Protein AF-A0A1F9PF19-F1 (afdb_monomer)

Foldseek 3Di:
DDDDDDDDDPPPPPDVPVVVVVPDPDDPPDDPDDPPVPDDDDDPPPPDDPDDDPDPPPPDDDDDPQDWDWDQDPNRIDTDHGHDPQWDKDWDWDKAADVVADPVHRMDTDTWIWTWHDDPFKIWTWIDDPAWIWIWIWGHPDQKIKIKIKTWHFDPFWDWDQDPNDTPLQRTKGKIKIKIKIWMKGKDQDPVSDPQAIWMKIKIKMKMKIPMDDDPSHHPPDDDDHIDIDTDMDIDTDGRPPPPPDPDDDDDDDDPPPPPPPPPPPVPPDDDDDPPPDPDD

Solvent-accessible surface area (backbone atoms only — not comparable to full-atom values): 17742 Å² total; per-residue (Å²): 143,83,84,83,79,83,80,80,82,80,78,74,79,74,72,79,68,66,69,70,60,79,79,53,98,75,79,74,96,67,75,90,70,73,86,71,82,75,87,79,78,86,70,83,81,76,87,69,76,97,72,83,78,84,82,69,77,73,76,89,67,83,75,57,95,44,53,58,44,79,47,71,58,94,90,38,80,44,78,42,74,58,48,72,82,47,59,42,78,48,79,47,76,54,65,49,75,43,84,74,55,58,70,96,42,52,56,47,80,41,56,38,38,38,43,34,42,56,56,98,49,38,38,37,45,34,38,48,29,95,44,44,32,42,39,35,46,36,39,47,67,80,47,40,28,44,39,36,37,39,41,34,45,42,50,96,55,67,45,62,48,69,58,95,93,39,68,42,62,42,51,26,33,31,51,34,40,42,35,44,31,46,33,44,27,43,48,44,77,35,84,90,61,45,97,76,22,36,41,36,42,34,45,29,43,36,42,30,41,39,44,52,45,78,47,95,56,32,35,92,85,59,84,72,69,74,61,40,80,43,76,51,74,47,78,45,80,45,77,38,80,71,79,88,72,79,91,69,86,79,90,78,84,89,78,82,78,74,81,68,66,80,77,75,61,54,82,80,60,76,84,81,88,78,82,80,83,78,82,85,129

pLDDT: mean 70.82, std 24.84, range [26.44, 97.75]

Radius of gyration: 26.47 Å; Cα contacts (8 Å, |Δi|>4): 415; chains: 1; bounding box: 70×54×95 Å

Sequence (281 aa):
MGGWTAGTGGTLILSLILAGTLLYPGWPKQGIALAEQKAEMSVPVDKTGVAAASGQAAEYHTPLAGESFHTVFMGKTVDIPARNRGHVNALLLGGVFYTPKQGETSGSPLGAIYLKRMWEKSRTRNVICFFVNDLEYDRSFGNLELVTRFENNTLPVGQKEVVNNQEIKSSDAVWGTVLGSLGTGLRYKVAPFQVDNDLRLQLLGKVGYFYAKRTNDTGPNLVLPPSTMLYGTRIFLLNALAIAKDFLPKERHFATHFIFSSSFLPVFLHPFSWASSSSFS

Nearest PDB structures (foldseek):
  2rck-assembly2_B  TM=1.799E-01  e=3.377E+00  Galleria mellonella

Secondary structure (DSSP, 8-state):
----------------GGGTTTT-S-----------------------------------PPPPTTS-EEEEETTEEEEE----TTEEEEEEEEEEEEEEEETTEEEEEEEEEEEEEE-SSEEEEEEEESSEEEEEEEEEETTEEEEEEEEEEE--SPEEEEETTEEEEEEEEEEEEEEEEEEEEEEEE-TT--TT-EEEEEEEEEEEEEEEEE-TT--TT--PPPPEEEEEEEEEEEE-----S---SS-----------TTSSTTTS------------

Structure (mmCIF, N/CA/C/O backbone):
data_AF-A0A1F9PF19-F1
#
_entry.id   AF-A0A1F9PF19-F1
#
loop_
_atom_site.group_PDB
_atom_site.id
_atom_site.type_symbol
_atom_site.label_atom_id
_atom_site.label_alt_id
_atom_site.label_comp_id
_atom_site.label_asym_id
_atom_site.label_entity_id
_atom_site.label_seq_id
_atom_site.pdbx_PDB_ins_code
_atom_site.Cartn_x
_atom_site.Cartn_y
_atom_site.Cartn_z
_atom_site.occupancy
_atom_site.B_iso_or_equiv
_atom_site.auth_seq_id
_atom_site.auth_comp_id
_atom_site.auth_asym_id
_atom_site.auth_atom_id
_atom_site.pdbx_PDB_model_num
ATOM 1 N N . MET A 1 1 ? 47.704 22.018 -20.850 1.00 36.94 1 MET A N 1
ATOM 2 C CA . MET A 1 1 ? 46.342 21.990 -21.425 1.00 36.94 1 MET A CA 1
ATOM 3 C C . MET A 1 1 ? 45.684 20.683 -21.009 1.00 36.94 1 MET A C 1
ATOM 5 O O . MET A 1 1 ? 45.875 19.676 -21.670 1.00 36.94 1 MET A O 1
ATOM 9 N N . GLY A 1 2 ? 45.019 20.672 -19.853 1.00 31.62 2 GLY A N 1
ATOM 10 C CA . GLY A 1 2 ? 44.281 19.515 -19.342 1.00 31.62 2 GLY A CA 1
ATOM 11 C C . GLY A 1 2 ? 42.825 19.921 -19.168 1.00 31.62 2 GLY A C 1
ATOM 12 O O . GLY A 1 2 ? 42.532 20.766 -18.327 1.00 31.62 2 GLY A O 1
ATOM 13 N N . GLY A 1 3 ? 41.947 19.393 -20.018 1.00 32.19 3 GLY A N 1
ATOM 14 C CA . GLY A 1 3 ? 40.512 19.648 -19.963 1.00 32.19 3 GLY A CA 1
ATOM 15 C C . GLY A 1 3 ? 39.839 18.677 -19.002 1.00 32.19 3 GLY A C 1
ATOM 16 O O . GLY A 1 3 ? 39.861 17.471 -19.226 1.00 32.19 3 GLY A O 1
ATOM 17 N N . TRP A 1 4 ? 39.248 19.208 -17.935 1.00 29.14 4 TRP A N 1
ATOM 18 C CA . TRP A 1 4 ? 38.275 18.497 -17.112 1.00 29.14 4 TRP A CA 1
ATOM 19 C C . TRP A 1 4 ? 36.944 18.429 -17.864 1.00 29.14 4 TRP A C 1
ATOM 21 O O . TRP A 1 4 ? 36.350 19.462 -18.168 1.00 29.14 4 TRP A O 1
ATOM 31 N N . THR A 1 5 ? 36.458 17.224 -18.153 1.00 38.91 5 THR A N 1
ATOM 32 C CA . THR A 1 5 ? 35.079 17.000 -18.593 1.00 38.91 5 THR A CA 1
ATOM 33 C C . THR A 1 5 ? 34.195 16.806 -17.363 1.00 38.91 5 THR A C 1
ATOM 35 O O . THR A 1 5 ? 34.371 15.876 -16.577 1.00 38.91 5 THR A O 1
ATOM 38 N N . ALA A 1 6 ? 33.254 17.730 -17.166 1.00 37.06 6 ALA A N 1
ATOM 39 C CA . ALA A 1 6 ? 32.261 17.662 -16.105 1.00 37.06 6 ALA A CA 1
ATOM 40 C C . ALA A 1 6 ? 31.305 16.483 -16.360 1.00 37.06 6 ALA A C 1
ATOM 42 O O . ALA A 1 6 ? 30.539 16.484 -17.324 1.00 37.06 6 ALA A O 1
ATOM 43 N N . GLY A 1 7 ? 31.376 15.473 -15.491 1.00 34.22 7 GLY A N 1
ATOM 44 C CA . GLY A 1 7 ? 30.471 14.329 -15.474 1.00 34.22 7 GLY A CA 1
ATOM 45 C C . GLY A 1 7 ? 29.037 14.754 -15.163 1.00 34.22 7 GLY A C 1
ATOM 46 O O . GLY A 1 7 ? 28.761 15.460 -14.195 1.00 34.22 7 GLY A O 1
ATOM 47 N N . THR A 1 8 ? 28.131 14.322 -16.029 1.00 40.59 8 THR A N 1
ATOM 48 C CA . THR A 1 8 ? 26.707 14.633 -16.052 1.00 40.59 8 THR A CA 1
ATOM 49 C C . THR A 1 8 ? 25.980 14.074 -14.823 1.00 40.59 8 THR A C 1
ATOM 51 O O . THR A 1 8 ? 26.004 12.876 -14.561 1.00 40.59 8 THR A O 1
ATOM 54 N N . GLY A 1 9 ? 25.324 14.985 -14.098 1.00 34.50 9 GLY A N 1
ATOM 55 C CA . GLY A 1 9 ? 24.315 14.812 -13.047 1.00 34.50 9 GLY A CA 1
ATOM 56 C C . GLY A 1 9 ? 23.804 13.401 -12.752 1.00 34.50 9 GLY A C 1
ATOM 57 O O . GLY A 1 9 ? 22.798 12.963 -13.307 1.00 34.50 9 GLY A O 1
ATOM 58 N N . GLY A 1 10 ? 24.412 12.754 -11.759 1.00 34.66 10 GLY A N 1
ATOM 59 C CA . GLY A 1 10 ? 23.754 11.716 -10.977 1.00 34.66 10 GLY A CA 1
ATOM 60 C C . GLY A 1 10 ? 22.732 12.364 -10.048 1.00 34.66 10 GLY A C 1
ATOM 61 O O . GLY A 1 10 ? 23.067 12.767 -8.937 1.00 34.66 10 GLY A O 1
ATOM 62 N N . THR A 1 11 ? 21.484 12.498 -10.496 1.00 39.28 11 THR A N 1
ATOM 63 C CA . THR A 1 11 ? 20.368 12.847 -9.612 1.00 39.28 11 THR A CA 1
ATOM 64 C C . THR A 1 11 ? 20.092 11.641 -8.717 1.00 39.28 11 THR A C 1
ATOM 66 O O . THR A 1 11 ? 19.283 10.773 -9.037 1.00 39.28 11 THR A O 1
ATOM 69 N N . LEU A 1 12 ? 20.823 11.550 -7.605 1.00 38.62 12 LEU A N 1
ATOM 70 C CA . LEU A 1 12 ? 20.449 10.721 -6.467 1.00 38.62 12 LEU A CA 1
ATOM 71 C C . LEU A 1 12 ? 19.038 11.151 -6.060 1.00 38.62 12 LEU A C 1
ATOM 73 O O . LEU A 1 12 ? 18.848 12.233 -5.505 1.00 38.62 12 LEU A O 1
ATOM 77 N N . ILE A 1 13 ? 18.046 10.315 -6.374 1.00 42.22 13 ILE A N 1
ATOM 78 C CA . ILE A 1 13 ? 16.719 10.385 -5.768 1.00 42.22 13 ILE A CA 1
ATOM 79 C C . ILE A 1 13 ? 16.949 10.059 -4.295 1.00 42.22 13 ILE A C 1
ATOM 81 O O . ILE A 1 13 ? 16.929 8.901 -3.881 1.00 42.22 13 ILE A O 1
ATOM 85 N N . LEU A 1 14 ? 17.276 11.094 -3.519 1.00 37.72 14 LEU A N 1
ATOM 86 C CA . LEU A 1 14 ? 17.315 11.032 -2.073 1.00 37.72 14 LEU A CA 1
ATOM 87 C C . LEU A 1 14 ? 15.896 10.655 -1.654 1.00 37.72 14 LEU A C 1
ATOM 89 O O . LEU A 1 14 ? 14.949 11.428 -1.802 1.00 37.72 14 LEU A O 1
ATOM 93 N N . SER A 1 15 ? 15.763 9.401 -1.240 1.00 39.78 15 SER A N 1
ATOM 94 C CA . SER A 1 15 ? 14.524 8.767 -0.830 1.00 39.78 15 SER A CA 1
ATOM 95 C C . SER A 1 15 ? 13.738 9.682 0.100 1.00 39.78 15 SER A C 1
ATOM 97 O O . SER A 1 15 ? 14.258 10.150 1.116 1.00 39.78 15 SER A O 1
ATOM 99 N N . LEU A 1 16 ? 12.473 9.889 -0.245 1.00 42.84 16 LEU A N 1
ATOM 100 C CA . LEU A 1 16 ? 11.478 10.696 0.448 1.00 42.84 16 LEU A CA 1
ATOM 101 C C . LEU A 1 16 ? 11.054 10.072 1.799 1.00 42.84 16 LEU A C 1
ATOM 103 O O . LEU A 1 16 ? 9.873 9.915 2.081 1.00 42.84 16 LEU A O 1
ATOM 107 N N . ILE A 1 17 ? 12.011 9.701 2.653 1.00 44.34 17 ILE A N 1
ATOM 108 C CA . ILE A 1 17 ? 11.771 9.223 4.026 1.00 44.34 17 ILE A CA 1
ATOM 109 C C . ILE A 1 17 ? 11.359 10.400 4.941 1.00 44.34 17 ILE A C 1
ATOM 111 O O . ILE A 1 17 ? 10.717 10.209 5.970 1.00 44.34 17 ILE A O 1
ATOM 115 N N . LEU A 1 18 ? 11.622 11.644 4.521 1.00 40.12 18 LEU A N 1
ATOM 116 C CA . LEU A 1 18 ? 11.307 12.870 5.268 1.00 40.12 18 LEU A CA 1
ATOM 117 C C . LEU A 1 18 ? 9.818 13.267 5.291 1.00 40.12 18 LEU A C 1
ATOM 119 O O . LEU A 1 18 ? 9.420 14.067 6.138 1.00 40.12 18 LEU A O 1
ATOM 123 N N . ALA A 1 19 ? 8.967 12.711 4.422 1.00 41.62 19 ALA A N 1
ATOM 124 C CA . ALA A 1 19 ? 7.543 13.072 4.414 1.00 41.62 19 ALA A CA 1
ATOM 125 C C . ALA A 1 19 ? 6.755 12.455 5.589 1.00 41.62 19 ALA A C 1
ATOM 127 O O . ALA A 1 19 ? 5.738 13.006 6.004 1.00 41.62 19 ALA A O 1
ATOM 128 N N . GLY A 1 20 ? 7.240 11.355 6.180 1.00 37.84 20 GLY A N 1
ATOM 129 C CA . GLY A 1 20 ? 6.609 10.734 7.351 1.00 37.84 20 GLY A CA 1
ATOM 130 C C . GLY A 1 20 ? 6.887 11.463 8.672 1.00 37.84 20 GLY A C 1
ATOM 131 O O . GLY A 1 20 ? 6.087 11.378 9.602 1.00 37.84 20 GLY A O 1
ATOM 132 N N . THR A 1 21 ? 7.992 12.209 8.766 1.00 44.22 21 THR A N 1
ATOM 133 C CA . THR A 1 21 ? 8.419 12.868 10.013 1.00 44.22 21 THR A CA 1
ATOM 134 C C . THR A 1 21 ? 7.779 14.237 10.239 1.00 44.22 21 THR A C 1
ATOM 136 O O . THR A 1 21 ? 7.679 14.671 11.381 1.00 44.22 21 THR A O 1
ATOM 139 N N . LEU A 1 22 ? 7.295 14.912 9.190 1.00 43.44 22 LEU A N 1
ATOM 140 C CA . LEU A 1 22 ? 6.704 16.256 9.309 1.00 43.44 22 LEU A CA 1
ATOM 141 C C . LEU A 1 22 ? 5.235 16.269 9.773 1.00 43.44 22 LEU A C 1
ATOM 143 O O . LEU A 1 22 ? 4.711 17.335 10.081 1.00 43.44 22 LEU A O 1
ATOM 147 N N . LEU A 1 23 ? 4.577 15.108 9.878 1.00 45.03 23 LEU A N 1
ATOM 148 C CA . LEU A 1 23 ? 3.179 15.003 10.329 1.00 45.03 23 LEU A CA 1
ATOM 149 C C . LEU A 1 23 ? 3.014 14.455 11.762 1.00 45.03 23 LEU A C 1
ATOM 151 O O . LEU A 1 23 ? 1.885 14.250 12.204 1.00 45.03 23 LEU A O 1
ATOM 155 N N . TYR A 1 24 ? 4.108 14.265 12.512 1.00 42.31 24 TYR A N 1
ATOM 156 C CA . TYR A 1 24 ? 4.076 13.830 13.917 1.00 42.31 24 TYR A CA 1
ATOM 157 C C . TYR A 1 24 ? 4.725 14.864 14.856 1.00 42.31 24 TYR A C 1
ATOM 159 O O . TYR A 1 24 ? 5.941 14.831 15.058 1.00 42.31 24 TYR A O 1
ATOM 167 N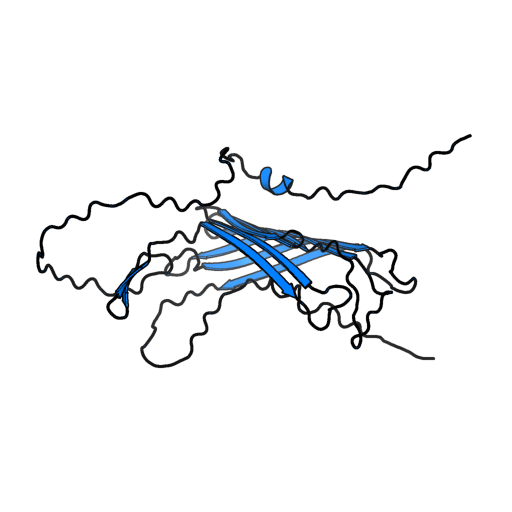 N . PRO A 1 25 ? 3.950 15.748 15.513 1.00 41.28 25 PRO A N 1
ATOM 168 C CA . PRO A 1 25 ? 4.437 16.487 16.668 1.00 41.28 25 PRO A CA 1
ATOM 169 C C . PRO A 1 25 ? 4.404 15.548 17.884 1.00 41.28 25 PRO A C 1
ATOM 171 O O . PRO A 1 25 ? 3.407 15.480 18.596 1.00 41.28 25 PRO A O 1
ATOM 174 N N . GLY A 1 26 ? 5.466 14.765 18.094 1.00 44.62 26 GLY A N 1
ATOM 175 C CA . GLY A 1 26 ? 5.606 13.963 19.319 1.00 44.62 26 GLY A CA 1
ATOM 176 C C . GLY A 1 26 ? 6.243 12.590 19.148 1.00 44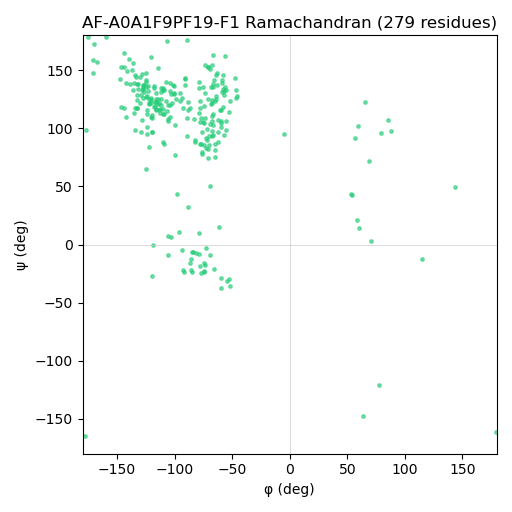.62 26 GLY A C 1
ATOM 177 O O . GLY A 1 26 ? 5.693 11.608 19.632 1.00 44.62 26 GLY A O 1
ATOM 178 N N . TRP A 1 27 ? 7.392 12.499 18.479 1.00 43.84 27 TRP A N 1
ATOM 179 C CA . TRP A 1 27 ? 8.203 11.279 18.478 1.00 43.84 27 TRP A CA 1
ATOM 180 C C . TRP A 1 27 ? 8.967 11.175 19.816 1.00 43.84 27 TRP A C 1
ATOM 182 O O . TRP A 1 27 ? 9.890 11.965 20.034 1.00 43.84 27 TRP A O 1
ATOM 192 N N . PRO A 1 28 ? 8.634 10.259 20.750 1.00 45.19 28 PRO A N 1
ATOM 193 C CA . PRO A 1 28 ? 9.493 10.017 21.901 1.00 45.19 28 PRO A CA 1
ATOM 194 C C . PRO A 1 28 ? 10.792 9.352 21.432 1.00 45.19 28 PRO A C 1
ATOM 196 O O . PRO A 1 28 ? 10.775 8.424 20.624 1.00 45.19 28 PRO A O 1
ATOM 199 N N . LYS A 1 29 ? 11.931 9.829 21.946 1.00 42.59 29 LYS A N 1
ATOM 200 C CA . LYS A 1 29 ? 13.264 9.238 21.755 1.00 42.59 29 LYS A CA 1
ATOM 201 C C . LYS A 1 29 ? 13.336 7.849 22.405 1.00 42.59 29 LYS A C 1
ATOM 203 O O . LYS A 1 29 ? 13.917 7.694 23.473 1.00 42.59 29 LYS A O 1
ATOM 208 N N . GLN A 1 30 ? 12.734 6.841 21.791 1.00 42.28 30 GLN A N 1
ATOM 209 C CA . GLN A 1 30 ? 12.905 5.447 22.183 1.00 42.28 30 GLN A CA 1
ATOM 210 C C . GLN A 1 30 ? 13.573 4.720 21.023 1.00 42.28 30 GLN A C 1
ATOM 212 O O . GLN A 1 30 ? 13.062 4.696 19.904 1.00 42.28 30 GLN A O 1
ATOM 217 N N . GLY A 1 31 ? 14.784 4.232 21.298 1.00 34.75 31 GLY A N 1
ATOM 218 C CA . GLY A 1 31 ? 15.594 3.471 20.361 1.00 34.75 31 GLY A CA 1
ATOM 219 C C . GLY A 1 31 ? 14.853 2.246 19.836 1.00 34.75 31 GLY A C 1
ATOM 220 O O . GLY A 1 31 ? 13.855 1.803 20.403 1.00 34.75 31 GLY A O 1
ATOM 221 N N . ILE A 1 32 ? 15.363 1.711 18.730 1.00 34.94 32 ILE A N 1
ATOM 222 C CA . ILE A 1 32 ? 14.927 0.444 18.146 1.00 34.94 32 ILE A CA 1
ATOM 223 C C . ILE A 1 32 ? 15.211 -0.654 19.178 1.00 34.94 32 ILE A C 1
ATOM 225 O O . ILE A 1 32 ? 16.291 -1.235 19.211 1.00 34.94 32 ILE A O 1
ATOM 229 N N . ALA A 1 33 ? 14.250 -0.901 20.063 1.00 34.34 33 ALA A N 1
ATOM 230 C CA . ALA A 1 33 ? 14.202 -2.111 20.851 1.00 34.34 33 ALA A CA 1
ATOM 231 C C . ALA A 1 33 ? 13.764 -3.221 19.892 1.00 34.34 33 ALA A C 1
ATOM 233 O O . ALA A 1 33 ? 12.613 -3.255 19.445 1.00 34.34 33 ALA A O 1
ATOM 234 N N . LEU A 1 34 ? 14.698 -4.114 19.550 1.00 36.12 34 LEU A N 1
ATOM 235 C CA . LEU A 1 34 ? 14.327 -5.477 19.189 1.00 36.12 34 LEU A CA 1
ATOM 236 C C . LEU A 1 34 ? 13.340 -5.954 20.259 1.00 36.12 34 LEU A C 1
ATOM 238 O O . LEU A 1 34 ? 13.579 -5.735 21.446 1.00 36.12 34 LEU A O 1
ATOM 242 N N . ALA A 1 35 ? 12.231 -6.557 19.839 1.00 37.16 35 ALA A N 1
ATOM 243 C CA . ALA A 1 35 ? 11.276 -7.167 20.748 1.00 37.16 35 ALA A CA 1
ATOM 244 C C . ALA A 1 35 ? 11.945 -8.353 21.461 1.00 37.16 35 ALA A C 1
ATOM 246 O O . ALA A 1 35 ? 11.796 -9.505 21.068 1.00 37.16 35 ALA A O 1
ATOM 247 N N . GLU A 1 36 ? 12.709 -8.056 22.506 1.00 33.44 36 GLU A N 1
ATOM 248 C CA . GLU A 1 36 ? 12.988 -8.983 23.580 1.00 33.44 36 GLU A CA 1
ATOM 249 C C . GLU A 1 36 ? 11.649 -9.176 24.287 1.00 33.44 36 GLU A C 1
ATOM 251 O O . GLU A 1 36 ? 11.101 -8.269 24.919 1.00 33.44 36 GLU A O 1
ATOM 256 N N . GLN A 1 37 ? 11.050 -10.342 24.075 1.00 44.28 37 GLN A N 1
ATOM 257 C CA . GLN A 1 37 ? 9.842 -10.756 24.762 1.00 44.28 37 GLN A CA 1
ATOM 258 C C . GLN A 1 37 ? 10.236 -11.057 26.216 1.00 44.28 37 GLN A C 1
ATOM 260 O O . GLN A 1 37 ? 10.387 -12.209 26.612 1.00 44.28 37 GLN A O 1
ATOM 265 N N . LYS A 1 38 ? 10.482 -10.000 27.000 1.00 33.44 38 LYS A N 1
ATOM 266 C CA . LYS A 1 38 ? 10.747 -10.090 28.432 1.00 33.44 38 LYS A CA 1
ATOM 267 C C . LYS A 1 38 ? 9.458 -10.550 29.103 1.00 33.44 38 LYS A C 1
ATOM 269 O O . LYS A 1 38 ? 8.530 -9.775 29.323 1.00 33.44 38 LYS A O 1
ATOM 274 N N . ALA A 1 39 ? 9.390 -11.850 29.352 1.00 51.50 39 ALA A N 1
ATOM 275 C CA . ALA A 1 39 ? 8.387 -12.464 30.194 1.00 51.50 39 ALA A CA 1
ATOM 276 C C . ALA A 1 39 ? 8.611 -11.995 31.638 1.00 51.50 39 ALA A C 1
ATOM 278 O O . ALA A 1 39 ? 9.413 -12.568 32.364 1.00 51.50 39 ALA A O 1
ATOM 279 N N . GLU A 1 40 ? 7.911 -10.947 32.057 1.00 42.72 40 GLU A N 1
ATOM 280 C CA . GLU A 1 40 ? 7.786 -10.576 33.465 1.00 42.72 40 GLU A CA 1
ATOM 281 C C . GLU A 1 40 ? 6.321 -10.268 33.767 1.00 42.72 40 GLU A C 1
ATOM 283 O O . GLU A 1 40 ? 5.811 -9.197 33.460 1.00 42.72 40 GLU A O 1
ATOM 288 N N . MET A 1 41 ? 5.632 -11.252 34.337 1.00 35.28 41 MET A N 1
ATOM 289 C CA . MET A 1 41 ? 5.125 -11.181 35.710 1.00 35.28 41 MET A CA 1
ATOM 290 C C . MET A 1 41 ? 4.454 -12.518 36.018 1.00 35.28 41 MET A C 1
ATOM 292 O O . MET A 1 41 ? 3.317 -12.785 35.636 1.00 35.28 41 MET A O 1
ATOM 296 N N . SER A 1 42 ? 5.200 -13.382 36.704 1.00 40.56 42 SER A N 1
ATOM 297 C CA . SER A 1 42 ? 4.641 -14.507 37.438 1.00 40.56 42 SER A CA 1
ATOM 298 C C . SER A 1 42 ? 3.679 -13.957 38.488 1.00 40.56 42 SER A C 1
ATOM 300 O O . SER A 1 42 ? 4.104 -13.463 39.534 1.00 40.56 42 SER A O 1
ATOM 302 N N . VAL A 1 43 ? 2.384 -14.021 38.192 1.00 48.72 43 VAL A N 1
ATOM 303 C CA . VAL A 1 43 ? 1.337 -13.943 39.210 1.00 48.72 43 VAL A CA 1
ATOM 304 C C . VAL A 1 43 ? 1.617 -15.071 40.212 1.00 48.72 43 VAL A C 1
ATOM 306 O O . VAL A 1 43 ? 1.906 -16.192 39.776 1.00 48.72 43 VAL A O 1
ATOM 309 N N . PRO A 1 44 ? 1.597 -14.810 41.531 1.00 39.31 44 PRO A N 1
ATOM 310 C CA . PRO A 1 44 ? 1.754 -15.869 42.513 1.00 39.31 44 PRO A CA 1
ATOM 311 C C . PRO A 1 44 ? 0.642 -16.891 42.283 1.00 39.31 44 PRO A C 1
ATOM 313 O O . PRO A 1 44 ? -0.544 -16.575 42.342 1.00 39.31 44 PRO A O 1
ATOM 316 N N . VAL A 1 45 ? 1.042 -18.120 41.960 1.00 45.53 45 VAL A N 1
ATOM 317 C CA . VAL A 1 45 ? 0.133 -19.262 41.928 1.00 45.53 45 VAL A CA 1
ATOM 318 C C . VAL A 1 45 ? -0.233 -19.545 43.376 1.00 45.53 45 VAL A C 1
ATOM 320 O O . VAL A 1 45 ? 0.493 -20.249 44.082 1.00 45.53 45 VAL A O 1
ATOM 323 N N . ASP A 1 46 ? -1.349 -18.969 43.815 1.00 39.62 46 ASP A N 1
ATOM 324 C CA . ASP A 1 46 ? -2.015 -19.357 45.048 1.00 39.62 46 ASP A CA 1
ATOM 325 C C . ASP A 1 46 ? -2.457 -20.815 44.898 1.00 39.62 46 ASP A C 1
ATOM 327 O O . ASP A 1 46 ? -3.475 -21.157 44.295 1.00 39.62 46 ASP A O 1
ATOM 331 N N . LYS A 1 47 ? -1.629 -21.719 45.423 1.00 49.41 47 LYS A N 1
ATOM 332 C CA . LYS A 1 47 ? -2.017 -23.098 45.696 1.00 49.41 47 LYS A CA 1
ATOM 333 C C . LYS A 1 47 ? -2.861 -23.087 46.961 1.00 49.41 47 LYS A C 1
ATOM 335 O O . LYS A 1 47 ? -2.378 -23.427 48.039 1.00 49.41 47 LYS A O 1
ATOM 340 N N . THR A 1 48 ? -4.122 -22.692 46.860 1.00 42.34 48 THR A N 1
ATOM 341 C CA . THR A 1 48 ? -5.069 -22.917 47.952 1.00 42.34 48 THR A CA 1
ATOM 342 C C . THR A 1 48 ? -6.464 -23.171 47.407 1.00 42.34 48 THR A C 1
ATOM 344 O O . THR A 1 48 ? -7.074 -22.311 46.791 1.00 42.34 48 THR A O 1
ATOM 347 N N . GLY A 1 49 ? -6.972 -24.367 47.702 1.00 37.72 49 GLY A N 1
ATOM 348 C CA . GLY A 1 49 ? -8.404 -24.594 47.839 1.00 37.72 49 GLY A CA 1
ATOM 349 C C . GLY A 1 49 ? -9.144 -24.951 46.559 1.00 37.72 49 GLY A C 1
ATOM 350 O O . GLY A 1 49 ? -9.638 -24.095 45.836 1.00 37.72 49 GLY A O 1
ATOM 351 N N . VAL A 1 50 ? -9.355 -26.254 46.379 1.00 48.84 50 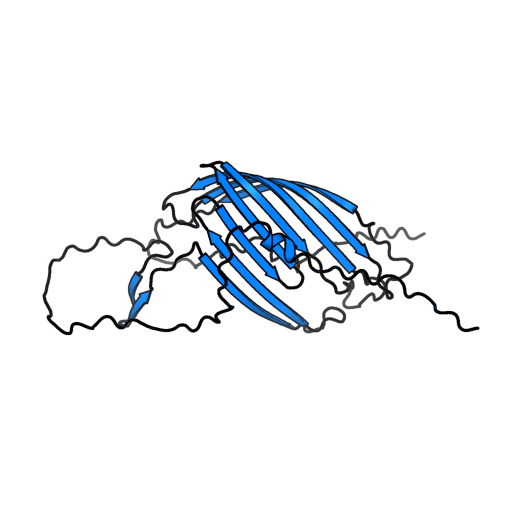VAL A N 1
ATOM 352 C CA . VAL A 1 50 ? -10.567 -26.773 45.741 1.00 48.84 50 VAL A CA 1
ATOM 353 C C . VAL A 1 50 ? -11.761 -26.245 46.546 1.00 48.84 50 VAL A C 1
ATOM 355 O O . VAL A 1 50 ? -12.126 -26.818 47.569 1.00 48.84 50 VAL A O 1
ATOM 358 N N . ALA A 1 51 ? -12.339 -25.125 46.115 1.00 41.00 51 ALA A N 1
ATOM 359 C CA . ALA A 1 51 ? -13.657 -24.679 46.538 1.00 41.00 51 ALA A CA 1
ATOM 360 C C . ALA A 1 51 ? -14.618 -24.918 45.372 1.00 41.00 51 ALA A C 1
ATOM 362 O O . ALA A 1 51 ? -14.576 -24.256 44.336 1.00 41.00 51 ALA A O 1
ATOM 363 N N . ALA A 1 52 ? -15.444 -25.943 45.543 1.00 41.75 52 ALA A N 1
ATOM 364 C CA . ALA A 1 52 ? -16.525 -26.274 44.644 1.00 41.75 52 ALA A CA 1
ATOM 365 C C . ALA A 1 52 ? -17.573 -25.145 44.599 1.00 41.75 52 ALA A C 1
ATOM 367 O O . ALA A 1 52 ? -18.001 -24.641 45.631 1.00 41.75 52 ALA A O 1
ATOM 368 N N . ALA A 1 53 ? -18.015 -24.851 43.375 1.00 44.12 53 ALA A N 1
ATOM 369 C CA . ALA A 1 53 ? -19.341 -24.364 43.001 1.00 44.12 53 ALA A CA 1
ATOM 370 C C . ALA A 1 53 ? -19.853 -23.036 43.604 1.00 44.12 53 ALA A C 1
ATOM 372 O O . ALA A 1 53 ? -20.528 -22.999 44.627 1.00 44.12 53 ALA A O 1
ATOM 373 N N . SER A 1 54 ? -19.774 -21.979 42.790 1.00 37.47 54 SER A N 1
ATOM 374 C CA . SER A 1 54 ? -20.990 -21.232 42.439 1.00 37.47 54 SER A CA 1
ATOM 375 C C . SER A 1 54 ? -21.171 -21.297 40.919 1.00 37.47 54 SER A C 1
ATOM 377 O O . SER A 1 54 ? -20.510 -20.616 40.141 1.00 37.47 54 SER A O 1
ATOM 379 N N . GLY A 1 55 ? -22.006 -22.244 40.490 1.00 43.28 55 GLY A N 1
ATOM 380 C CA . GLY A 1 55 ? -22.334 -22.495 39.093 1.00 43.28 55 GLY A CA 1
ATOM 381 C C . GLY A 1 55 ? -23.298 -21.453 38.542 1.00 43.28 55 GLY A C 1
ATOM 382 O O . GLY A 1 55 ? -24.481 -21.731 38.382 1.00 43.28 55 GLY A O 1
ATOM 383 N N . GLN A 1 56 ? -22.788 -20.279 38.187 1.00 42.34 56 GLN A N 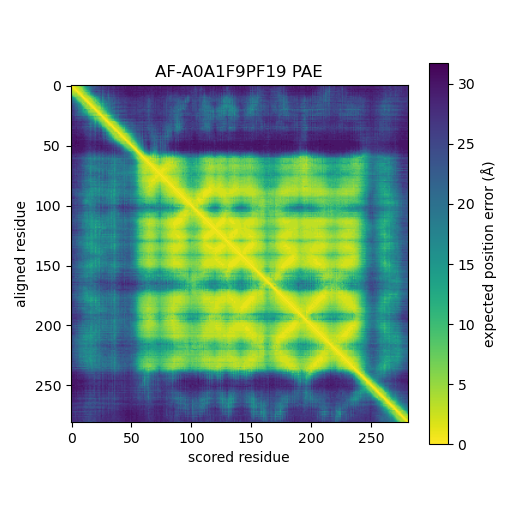1
ATOM 384 C CA . GLN A 1 56 ? -23.295 -19.630 36.986 1.00 42.34 56 GLN A CA 1
ATOM 385 C C . GLN A 1 56 ? -22.529 -20.261 35.832 1.00 42.34 56 GLN A C 1
ATOM 387 O O . GLN A 1 56 ? -21.326 -20.055 35.695 1.00 42.34 56 GLN A O 1
ATOM 392 N N . ALA A 1 57 ? -23.211 -21.097 35.048 1.00 52.50 57 ALA A N 1
ATOM 393 C CA . ALA A 1 57 ? -22.722 -21.462 33.730 1.00 52.50 57 ALA A CA 1
ATOM 394 C C . ALA A 1 57 ? -22.505 -20.143 32.987 1.00 52.50 57 ALA A C 1
ATOM 396 O O . ALA A 1 57 ? -23.477 -19.520 32.564 1.00 52.50 57 ALA A O 1
ATOM 397 N N . ALA A 1 58 ? -21.255 -19.666 32.948 1.00 62.25 58 ALA A N 1
ATOM 398 C CA . ALA A 1 58 ? -20.892 -18.488 32.186 1.00 62.25 58 ALA A CA 1
ATOM 399 C C . ALA A 1 58 ? -21.416 -18.741 30.777 1.00 62.25 58 ALA A C 1
ATOM 401 O O . ALA A 1 58 ? -21.026 -19.724 30.141 1.00 62.25 58 ALA A O 1
ATOM 402 N N . GLU A 1 59 ? -22.397 -17.938 30.373 1.00 74.44 59 GLU A N 1
ATOM 403 C CA . GLU A 1 59 ? -23.090 -18.111 29.110 1.00 74.44 59 GLU A CA 1
ATOM 404 C C . GLU A 1 59 ? -22.035 -18.211 28.010 1.00 74.44 59 GLU A C 1
ATOM 406 O O . GLU A 1 59 ? -21.130 -17.373 27.915 1.00 74.44 59 GLU A O 1
ATOM 411 N N . TYR A 1 60 ? -22.081 -19.308 27.252 1.00 70.50 60 TYR A N 1
ATOM 412 C CA . TYR A 1 60 ? -21.107 -19.548 26.202 1.00 70.50 60 TYR A CA 1
ATOM 413 C C . TYR A 1 60 ? -21.246 -18.433 25.166 1.00 70.50 60 TYR A C 1
ATOM 415 O O . TYR A 1 60 ? -22.208 -18.400 24.401 1.00 70.50 60 TYR A O 1
ATOM 423 N N . HIS A 1 61 ? -20.276 -17.524 25.142 1.00 76.44 61 HIS A N 1
ATOM 424 C CA . HIS A 1 61 ? -20.132 -16.545 24.081 1.00 76.44 61 HIS A CA 1
ATOM 425 C C . HIS A 1 61 ? -18.986 -16.986 23.178 1.00 76.44 61 HIS A C 1
ATOM 427 O O . HIS A 1 61 ? -17.945 -17.463 23.633 1.00 76.44 61 HIS A O 1
ATOM 433 N N . THR A 1 62 ? -19.179 -16.841 21.870 1.00 78.88 62 THR A N 1
ATOM 434 C CA . THR A 1 62 ? -18.063 -16.980 20.938 1.00 78.88 62 THR A CA 1
ATOM 435 C C . THR A 1 62 ? -17.122 -15.796 21.171 1.00 78.88 62 THR A C 1
ATOM 437 O O . THR A 1 62 ? -17.584 -14.658 21.046 1.00 78.88 62 THR A O 1
ATOM 440 N N . PRO A 1 63 ? -15.842 -16.029 21.517 1.00 79.12 63 PRO A N 1
ATOM 441 C CA . PRO A 1 63 ? -14.903 -14.946 21.775 1.00 79.12 63 PRO A CA 1
ATOM 442 C C . PRO A 1 63 ? -14.794 -14.070 20.529 1.00 79.12 63 PRO A C 1
ATOM 444 O O . PRO A 1 63 ? -14.609 -14.565 19.409 1.00 79.12 63 PRO A O 1
ATOM 447 N N . LEU A 1 64 ? -14.913 -12.759 20.705 1.00 80.94 64 LEU A N 1
ATOM 448 C CA . LEU A 1 64 ? -14.704 -11.827 19.613 1.00 80.94 64 LEU A CA 1
ATOM 449 C C . LEU A 1 64 ? -13.217 -11.781 19.271 1.00 80.94 64 LEU A C 1
ATOM 451 O O . LEU A 1 64 ? -12.323 -12.042 20.076 1.00 80.94 64 LEU A O 1
ATOM 455 N N . ALA A 1 65 ? -12.927 -11.457 18.019 1.00 80.19 65 ALA A N 1
ATOM 456 C CA . ALA A 1 65 ? -11.571 -11.566 17.523 1.00 80.19 65 ALA A CA 1
ATOM 457 C C . ALA A 1 65 ? -10.637 -10.538 18.199 1.00 80.19 65 ALA A C 1
ATOM 459 O O . ALA A 1 65 ? -10.709 -9.340 17.917 1.00 80.19 65 ALA A O 1
ATOM 460 N N . GLY A 1 66 ? -9.720 -11.036 19.035 1.00 81.62 66 GLY A N 1
ATOM 461 C CA . GLY A 1 66 ? -8.796 -10.250 19.861 1.00 81.62 66 GLY A CA 1
ATOM 462 C C . GLY A 1 66 ? -9.029 -10.391 21.370 1.00 81.62 66 GLY A C 1
ATOM 463 O O . GLY A 1 66 ? -8.158 -9.982 22.135 1.00 81.62 66 GLY A O 1
ATOM 464 N N . GLU A 1 67 ? -10.149 -10.977 21.796 1.00 86.19 67 GLU A N 1
ATOM 465 C CA . GLU A 1 67 ? -10.438 -11.263 23.206 1.00 86.19 67 GLU A CA 1
ATOM 466 C C . GLU A 1 67 ? -9.605 -12.436 23.731 1.00 86.19 67 GLU A C 1
ATOM 468 O O . GLU A 1 67 ? -9.156 -13.294 22.965 1.00 86.19 67 GLU A O 1
ATOM 473 N N . SER A 1 68 ? -9.372 -12.452 25.046 1.00 89.25 68 SER A N 1
ATOM 474 C CA . SER A 1 68 ? -8.739 -13.590 25.707 1.00 89.25 68 SER A CA 1
ATOM 475 C C . SER A 1 68 ? -9.662 -14.798 25.645 1.00 89.25 68 SER A C 1
ATOM 477 O O . SER A 1 68 ? -10.855 -14.681 25.925 1.00 89.25 68 SER A O 1
ATOM 479 N N . PHE A 1 69 ? -9.112 -15.960 25.324 1.00 89.00 69 PHE A N 1
ATOM 480 C CA . PHE A 1 69 ? -9.876 -17.194 25.251 1.00 89.00 69 PHE A CA 1
ATOM 481 C C . PHE A 1 69 ? -9.143 -18.308 25.986 1.00 89.00 69 PHE A C 1
ATOM 483 O O . PHE A 1 69 ? -8.048 -18.712 25.596 1.00 89.00 69 PHE A O 1
ATOM 490 N N . HIS A 1 70 ? -9.779 -18.814 27.040 1.00 89.44 70 HIS A N 1
ATOM 491 C CA . HIS A 1 70 ? -9.303 -19.953 27.811 1.00 89.44 70 HIS A CA 1
ATOM 492 C C . HIS A 1 70 ? -10.139 -21.175 27.438 1.00 89.44 70 HIS A C 1
ATOM 494 O O . HIS A 1 70 ? -11.358 -21.174 27.610 1.00 89.44 70 HIS A O 1
ATOM 500 N N . THR A 1 71 ? -9.502 -22.221 26.918 1.00 90.06 71 THR A N 1
ATOM 501 C CA . THR A 1 71 ? -10.196 -23.462 26.554 1.00 90.06 71 THR A CA 1
ATOM 502 C C . THR A 1 71 ? -9.342 -24.691 26.838 1.00 90.06 71 THR A C 1
ATOM 504 O O . THR A 1 71 ? -8.133 -24.597 27.040 1.00 90.06 71 THR A O 1
ATOM 507 N N . VAL A 1 72 ? -9.966 -25.866 26.849 1.00 90.12 72 VAL A N 1
ATOM 508 C CA . VAL A 1 72 ? -9.268 -27.151 26.922 1.00 90.12 72 VAL A CA 1
ATOM 509 C C . VAL A 1 72 ? -9.404 -27.832 25.569 1.00 90.12 72 VAL A C 1
ATOM 511 O O . VAL A 1 72 ? -10.492 -28.243 25.173 1.00 90.12 72 VAL A O 1
ATOM 514 N N . PHE A 1 73 ? -8.290 -27.970 24.858 1.00 89.44 73 PHE A N 1
ATOM 515 C CA . PHE A 1 73 ? -8.229 -28.665 23.580 1.00 89.44 73 PHE A CA 1
ATOM 516 C C . PHE A 1 73 ? -7.419 -29.950 23.742 1.00 89.44 73 PHE A C 1
ATOM 518 O O . PHE A 1 73 ? -6.255 -29.915 24.136 1.00 89.44 73 PHE A O 1
ATOM 525 N N . MET A 1 74 ? -8.040 -31.102 23.466 1.00 92.31 74 MET A N 1
ATOM 526 C CA . MET A 1 74 ? -7.413 -32.428 23.612 1.00 92.31 74 MET A CA 1
ATOM 527 C C . MET A 1 74 ? -6.819 -32.679 25.012 1.00 92.31 74 MET A C 1
ATOM 529 O O . MET A 1 74 ? -5.703 -33.175 25.153 1.00 92.31 74 MET A O 1
ATOM 533 N N . GLY A 1 75 ? -7.545 -32.280 26.061 1.00 92.88 75 GLY A N 1
ATOM 534 C CA . GLY A 1 75 ? -7.090 -32.421 27.449 1.00 92.88 75 GLY A CA 1
ATOM 535 C C . GLY A 1 75 ? -5.941 -31.486 27.844 1.00 92.88 75 GLY A C 1
ATOM 536 O O . GLY A 1 75 ? -5.474 -31.555 28.977 1.00 92.88 75 GLY A O 1
ATOM 537 N N . LYS A 1 76 ? -5.491 -30.598 26.946 1.00 91.50 76 LYS A N 1
ATOM 538 C CA . LYS A 1 76 ? -4.500 -29.559 27.235 1.00 91.50 76 LYS A CA 1
ATOM 539 C C . LYS A 1 76 ? -5.189 -28.210 27.365 1.00 91.50 76 LYS A C 1
ATOM 541 O O . LYS A 1 76 ? -5.997 -27.835 26.518 1.00 91.50 76 LYS A O 1
ATOM 546 N N . THR A 1 77 ? -4.858 -27.475 28.417 1.00 93.81 77 THR A N 1
ATOM 547 C CA . THR A 1 77 ? -5.274 -26.083 28.568 1.00 93.81 77 THR A CA 1
ATOM 548 C C . THR A 1 77 ? -4.571 -25.235 27.511 1.00 93.81 77 THR A C 1
ATOM 550 O O . THR A 1 77 ? -3.348 -25.253 27.381 1.00 93.81 77 THR A O 1
ATOM 553 N N . VAL A 1 78 ? -5.360 -24.518 26.721 1.00 90.81 78 VAL A N 1
ATOM 554 C CA . VAL A 1 78 ? -4.896 -23.533 25.750 1.00 90.81 78 VAL A CA 1
ATOM 555 C C . VAL A 1 78 ? -5.379 -22.180 26.239 1.00 90.81 78 VAL A C 1
ATOM 557 O O . VAL A 1 78 ? -6.581 -21.930 26.332 1.00 90.81 78 VAL A O 1
ATOM 560 N N . ASP A 1 79 ? -4.420 -21.327 26.568 1.00 92.62 79 ASP A N 1
ATOM 561 C CA . ASP A 1 79 ? -4.658 -19.951 26.968 1.00 92.62 79 ASP A CA 1
ATOM 562 C C . ASP A 1 79 ? -4.235 -19.023 25.826 1.00 92.62 79 ASP A C 1
ATOM 564 O O . ASP A 1 79 ? -3.064 -18.988 25.431 1.00 92.62 79 ASP A O 1
ATOM 568 N N . ILE A 1 80 ? -5.205 -18.316 25.250 1.00 90.25 80 ILE A N 1
ATOM 569 C CA . ILE A 1 80 ? -4.978 -17.305 24.225 1.00 90.25 80 ILE A CA 1
ATOM 570 C C . ILE A 1 80 ? -5.129 -15.939 24.897 1.00 90.25 80 ILE A C 1
ATOM 572 O O . ILE A 1 80 ? -6.255 -15.545 25.205 1.00 90.25 80 ILE A O 1
ATOM 576 N N . PRO A 1 81 ? -4.039 -15.175 25.087 1.00 91.62 81 PRO A N 1
ATOM 577 C CA . PRO A 1 81 ? -4.129 -13.854 25.688 1.00 91.62 81 PRO A CA 1
ATOM 578 C C . PRO A 1 81 ? -4.830 -12.874 24.745 1.00 91.62 81 PRO A C 1
ATOM 580 O O . PRO A 1 81 ? -4.715 -12.977 23.518 1.00 91.62 81 PRO A O 1
ATOM 583 N N . ALA A 1 82 ? -5.496 -11.872 25.322 1.00 89.50 82 ALA A N 1
ATOM 584 C CA . ALA A 1 82 ? -6.082 -10.778 24.558 1.00 89.50 82 ALA A CA 1
ATOM 585 C C . ALA A 1 82 ? -5.003 -10.038 23.745 1.00 89.50 82 ALA A C 1
ATOM 587 O O . ALA A 1 82 ? -3.877 -9.827 24.206 1.00 89.50 82 ALA A O 1
ATOM 588 N N . ARG A 1 83 ? -5.336 -9.626 22.518 1.00 88.75 83 ARG A N 1
ATOM 589 C CA . ARG A 1 83 ? -4.410 -8.939 21.605 1.00 88.75 83 ARG A CA 1
ATOM 590 C C . ARG A 1 83 ? -5.003 -7.634 21.100 1.00 88.75 83 ARG A C 1
ATOM 592 O O . ARG A 1 83 ? -6.102 -7.600 20.554 1.00 88.75 83 ARG A O 1
ATOM 599 N N . ASN A 1 84 ? -4.219 -6.561 21.181 1.00 88.62 84 ASN A N 1
ATOM 600 C CA . ASN A 1 84 ? -4.587 -5.281 20.585 1.00 88.62 84 ASN A CA 1
ATOM 601 C C . ASN A 1 84 ? -4.416 -5.329 19.057 1.00 88.62 84 ASN A C 1
ATOM 603 O O . ASN A 1 84 ? -3.309 -5.241 18.533 1.00 88.62 84 ASN A O 1
ATOM 607 N N . ARG A 1 85 ? -5.531 -5.431 18.330 1.00 88.25 85 ARG A N 1
ATOM 608 C CA . ARG A 1 85 ? -5.559 -5.482 16.855 1.00 88.25 85 ARG A CA 1
ATOM 609 C C . ARG A 1 85 ? -5.522 -4.108 16.177 1.00 88.25 85 ARG A C 1
ATOM 611 O O . ARG A 1 85 ? -5.411 -4.026 14.950 1.00 88.25 85 ARG A O 1
ATOM 618 N N . GLY A 1 86 ? -5.611 -3.032 16.961 1.00 89.56 86 GLY A N 1
ATOM 619 C CA . GLY A 1 86 ? -5.454 -1.659 16.482 1.00 89.56 86 GLY A CA 1
ATOM 620 C C . GLY A 1 86 ? -3.993 -1.268 16.259 1.00 89.56 86 GLY A C 1
ATOM 621 O O . GLY A 1 86 ? -3.722 -0.322 15.527 1.00 89.56 86 GLY A O 1
ATOM 622 N N . HIS A 1 87 ? -3.053 -2.004 16.857 1.00 93.94 87 HIS A N 1
ATOM 623 C CA . HIS A 1 87 ? -1.622 -1.723 16.795 1.00 93.94 87 HIS A CA 1
ATOM 624 C C . HIS A 1 87 ? -0.870 -2.987 16.389 1.00 93.94 87 HIS A C 1
ATOM 626 O O . HIS A 1 87 ? -0.574 -3.836 17.224 1.00 93.94 87 HIS A O 1
ATOM 632 N N . VAL A 1 88 ? -0.564 -3.113 15.101 1.00 93.56 88 VAL A N 1
ATOM 633 C CA . VAL A 1 88 ? 0.088 -4.302 14.549 1.00 93.56 88 VAL A CA 1
ATOM 634 C C . VAL A 1 88 ? 1.347 -3.884 13.818 1.00 93.56 88 VAL A C 1
ATOM 636 O O . VAL A 1 88 ? 1.296 -3.048 12.920 1.00 93.56 88 VAL A O 1
ATOM 639 N N . ASN A 1 89 ? 2.461 -4.509 14.183 1.00 95.94 89 ASN A N 1
ATOM 640 C CA . ASN A 1 89 ? 3.699 -4.445 13.426 1.00 95.94 89 ASN A CA 1
ATOM 641 C C . ASN A 1 89 ? 4.001 -5.855 12.934 1.00 95.94 89 ASN A C 1
ATOM 643 O O . ASN A 1 89 ? 3.968 -6.797 13.726 1.00 95.94 89 ASN A O 1
ATOM 647 N N . ALA A 1 90 ? 4.293 -6.001 11.651 1.00 93.50 90 ALA A N 1
ATOM 648 C CA . ALA A 1 90 ? 4.774 -7.254 11.100 1.00 93.50 90 ALA A CA 1
ATOM 649 C C . ALA A 1 90 ? 5.965 -6.991 10.183 1.00 93.50 90 ALA A C 1
ATOM 651 O O . ALA A 1 90 ? 6.036 -5.966 9.507 1.00 93.50 90 ALA A O 1
ATOM 652 N N . LEU A 1 91 ? 6.899 -7.932 10.185 1.00 95.19 91 LEU A N 1
ATOM 653 C CA . LEU A 1 91 ? 8.065 -7.939 9.320 1.00 95.19 91 LEU A CA 1
ATOM 654 C C . LEU A 1 91 ? 7.965 -9.179 8.437 1.00 95.19 91 LEU A C 1
ATOM 656 O O . LEU A 1 91 ? 7.869 -10.295 8.944 1.00 95.19 91 LEU A O 1
ATOM 660 N N . LEU A 1 92 ? 7.971 -8.973 7.126 1.00 92.62 92 LEU A N 1
ATOM 661 C CA . LEU A 1 92 ? 8.040 -10.028 6.129 1.00 92.62 92 LEU A CA 1
ATOM 662 C C . LEU A 1 92 ? 9.441 -10.022 5.530 1.00 92.62 92 LEU A C 1
ATOM 664 O O . LEU A 1 92 ? 9.856 -9.024 4.944 1.00 92.62 92 LEU A O 1
ATOM 668 N N . LEU A 1 93 ? 10.141 -11.145 5.663 1.00 93.19 93 LEU A N 1
ATOM 669 C CA . LEU A 1 93 ? 11.423 -11.405 5.020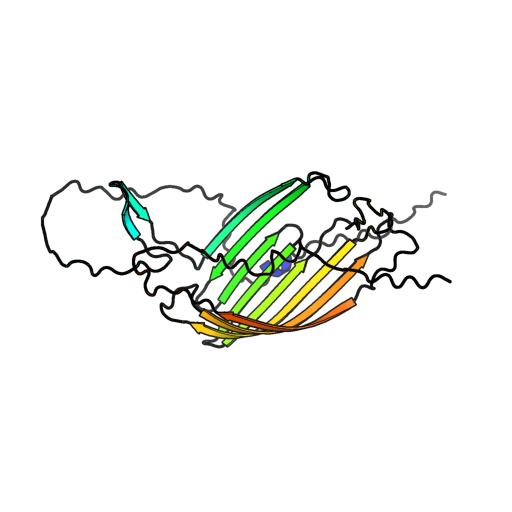 1.00 93.19 93 LEU A CA 1
ATOM 670 C C . LEU A 1 93 ? 11.323 -12.729 4.273 1.00 93.19 93 LEU A C 1
ATOM 672 O O . LEU A 1 93 ? 10.800 -13.708 4.802 1.00 93.19 93 LEU A O 1
ATOM 676 N N . GLY A 1 94 ? 11.823 -12.761 3.048 1.00 91.19 94 GLY A N 1
ATOM 677 C CA . GLY A 1 94 ? 11.831 -13.960 2.230 1.00 91.19 94 GLY A CA 1
ATOM 678 C C . GLY A 1 94 ? 12.505 -13.724 0.891 1.00 91.19 94 GLY A C 1
ATOM 679 O O . GLY A 1 94 ? 13.201 -12.733 0.675 1.00 91.19 94 GLY A O 1
ATOM 680 N N . GLY A 1 95 ? 12.278 -14.646 -0.029 1.00 88.88 95 GLY A N 1
ATOM 681 C CA . GLY A 1 95 ? 12.738 -14.524 -1.398 1.00 88.88 95 GLY A CA 1
ATOM 682 C C . GLY A 1 95 ? 12.078 -15.571 -2.274 1.00 88.88 95 GLY A C 1
ATOM 683 O O . GLY A 1 95 ? 11.612 -16.601 -1.790 1.00 88.88 95 GLY A O 1
ATOM 684 N N . VAL A 1 96 ? 12.031 -15.284 -3.565 1.00 87.62 96 VAL A N 1
ATOM 685 C CA . VAL A 1 96 ? 11.579 -16.213 -4.598 1.00 87.62 96 VAL A CA 1
ATOM 686 C C . VAL A 1 96 ? 12.787 -16.579 -5.442 1.00 87.62 96 VAL A C 1
ATOM 688 O O . VAL A 1 96 ? 13.552 -15.695 -5.814 1.00 87.62 96 VAL A O 1
ATOM 691 N N . PHE A 1 97 ? 12.959 -17.860 -5.748 1.00 90.50 97 PHE A N 1
ATOM 692 C CA . PHE A 1 97 ? 13.939 -18.336 -6.722 1.00 90.50 97 PHE A CA 1
ATOM 693 C C . PHE A 1 97 ? 13.197 -18.846 -7.953 1.00 90.50 97 PHE A C 1
ATOM 695 O O . PHE A 1 97 ? 12.229 -19.594 -7.820 1.00 90.50 97 PHE A O 1
ATOM 702 N N . TYR A 1 98 ? 13.640 -18.438 -9.141 1.00 82.88 98 TYR A N 1
ATOM 703 C CA . TYR A 1 98 ? 13.002 -18.816 -10.402 1.00 82.88 98 TYR A CA 1
ATOM 704 C C . TYR A 1 98 ? 13.783 -19.940 -11.077 1.00 82.88 98 TYR A C 1
ATOM 706 O O . TYR A 1 98 ? 15.009 -19.874 -11.212 1.00 82.88 98 TYR A O 1
ATOM 714 N N . THR A 1 99 ? 13.083 -20.996 -11.495 1.00 87.69 99 THR A N 1
ATOM 715 C CA . THR A 1 99 ? 13.670 -22.102 -12.262 1.00 87.69 99 THR A CA 1
ATOM 716 C C . THR A 1 99 ? 12.668 -22.577 -13.327 1.00 87.69 99 THR A C 1
ATOM 718 O O . THR A 1 99 ? 11.655 -23.169 -12.958 1.00 87.69 99 THR A O 1
ATOM 721 N N . PRO A 1 100 ? 12.912 -22.326 -14.632 1.00 81.94 100 PRO A N 1
ATOM 722 C CA . PRO A 1 100 ? 14.059 -21.604 -15.203 1.00 81.94 100 PRO A CA 1
ATOM 723 C C . PRO A 1 100 ? 14.075 -20.110 -14.821 1.00 81.94 100 PRO A C 1
ATOM 725 O O . PRO A 1 100 ? 13.079 -19.579 -14.335 1.00 81.94 100 PRO A O 1
ATOM 728 N N . LYS A 1 101 ? 15.226 -19.441 -14.989 1.00 78.69 101 LYS A N 1
ATOM 729 C CA . LYS A 1 101 ? 15.387 -18.010 -14.662 1.00 78.69 101 LYS A CA 1
ATOM 730 C C . LYS A 1 101 ? 14.379 -17.153 -15.444 1.00 78.69 101 LYS A C 1
ATOM 732 O O . LYS A 1 101 ? 14.071 -17.472 -16.592 1.00 78.69 101 LYS A O 1
ATOM 737 N N . GLN A 1 102 ? 13.896 -16.069 -14.834 1.00 69.06 102 GLN A N 1
ATOM 738 C CA . GLN A 1 102 ? 13.039 -15.088 -15.498 1.00 69.06 102 GLN A CA 1
ATOM 739 C C . GLN A 1 102 ? 13.892 -13.893 -15.914 1.00 69.06 102 GLN A C 1
ATOM 741 O O . GLN A 1 102 ? 14.277 -13.063 -15.087 1.00 69.06 102 GLN A O 1
ATOM 746 N N . GLY A 1 103 ? 14.213 -13.814 -17.199 1.00 73.38 103 GLY A N 1
ATOM 747 C CA . GLY A 1 103 ? 15.230 -12.871 -17.629 1.00 73.38 103 GLY A CA 1
ATOM 748 C C . GLY A 1 103 ? 16.605 -13.221 -17.027 1.00 73.38 103 GLY A C 1
ATOM 749 O O . GLY A 1 103 ? 16.885 -14.358 -16.635 1.00 73.38 103 GLY A O 1
ATOM 750 N N . GLU A 1 104 ? 17.408 -12.190 -16.772 1.00 68.88 104 GLU A N 1
ATOM 751 C CA . GLU A 1 104 ? 18.638 -12.301 -15.973 1.00 68.88 104 GLU A CA 1
ATOM 752 C C . GLU A 1 104 ? 18.378 -12.492 -14.462 1.00 68.88 104 GLU A C 1
ATOM 754 O O . GLU A 1 104 ? 19.316 -12.685 -13.684 1.00 68.88 104 GLU A O 1
ATOM 759 N N . THR A 1 105 ? 17.114 -12.483 -14.022 1.00 73.50 105 THR A N 1
ATOM 760 C CA . THR A 1 105 ? 16.746 -12.580 -12.604 1.00 73.50 105 THR A CA 1
ATOM 761 C C . THR A 1 105 ? 16.580 -14.041 -12.182 1.00 73.50 105 THR A C 1
ATOM 763 O O . THR A 1 105 ? 15.615 -14.719 -12.534 1.00 73.50 105 THR A O 1
ATOM 766 N N . SER A 1 106 ? 17.517 -14.546 -11.375 1.00 82.56 106 SER A N 1
ATOM 767 C CA . SER A 1 106 ? 17.441 -15.892 -10.778 1.00 82.56 106 SER A CA 1
ATOM 768 C C . SER A 1 106 ? 16.669 -15.940 -9.461 1.00 82.56 106 SER A C 1
ATOM 770 O O . SER A 1 106 ? 16.287 -17.015 -9.002 1.00 82.56 106 SER A O 1
ATOM 772 N N . GLY A 1 107 ? 16.437 -14.787 -8.845 1.00 83.38 107 GLY A N 1
ATOM 773 C CA . GLY A 1 107 ? 15.620 -14.688 -7.653 1.00 83.38 107 GLY A CA 1
ATOM 774 C C . GLY A 1 107 ? 15.321 -13.248 -7.274 1.00 83.38 107 GLY A C 1
ATOM 775 O O . GLY A 1 107 ? 16.022 -12.321 -7.675 1.00 83.38 107 GLY A O 1
ATOM 776 N N . SER A 1 108 ? 14.262 -13.073 -6.497 1.00 81.50 108 SER A N 1
ATOM 777 C CA . SER A 1 108 ? 13.798 -11.782 -6.006 1.00 81.50 108 SER A CA 1
ATOM 778 C C . SER A 1 108 ? 13.719 -11.834 -4.484 1.00 81.50 108 SER A C 1
ATOM 780 O O . SER A 1 108 ? 12.876 -12.566 -3.959 1.00 81.50 108 SER A O 1
ATOM 782 N N . PRO A 1 109 ? 14.569 -11.094 -3.749 1.00 83.56 109 PRO A N 1
ATOM 783 C CA . PRO A 1 109 ? 14.390 -10.959 -2.313 1.00 83.56 109 PRO A CA 1
ATOM 784 C C . PRO A 1 109 ? 13.090 -10.202 -2.028 1.00 83.56 109 PRO A C 1
ATOM 786 O O . PRO A 1 109 ? 12.735 -9.251 -2.726 1.00 83.56 109 PRO A O 1
ATOM 789 N N . LEU A 1 110 ? 12.385 -10.622 -0.984 1.00 85.94 110 LEU A N 1
ATOM 790 C CA . LEU A 1 110 ? 11.162 -9.999 -0.500 1.00 85.94 110 LEU A CA 1
ATOM 791 C C . LEU A 1 110 ? 11.416 -9.466 0.909 1.00 85.94 110 LEU A C 1
ATOM 793 O O . LEU A 1 110 ? 11.794 -10.211 1.810 1.00 85.94 110 LEU A O 1
ATOM 797 N N . GLY A 1 111 ? 11.208 -8.166 1.097 1.00 90.31 111 GLY A N 1
ATOM 798 C CA . GLY A 1 111 ? 11.361 -7.503 2.386 1.00 90.31 111 GLY A CA 1
ATOM 799 C C . GLY A 1 111 ? 10.318 -6.406 2.538 1.00 90.31 111 GLY A C 1
ATOM 800 O O . GLY A 1 111 ? 10.323 -5.457 1.753 1.00 90.31 111 GLY A O 1
ATOM 801 N N . ALA A 1 112 ? 9.435 -6.540 3.527 1.00 93.88 112 ALA A N 1
ATOM 802 C CA . ALA A 1 112 ? 8.365 -5.584 3.787 1.00 93.88 112 ALA A CA 1
ATOM 803 C C . ALA A 1 112 ? 8.123 -5.397 5.287 1.00 93.88 112 ALA A C 1
ATOM 805 O O . ALA A 1 112 ? 8.087 -6.360 6.055 1.00 93.88 112 ALA A O 1
ATOM 806 N N . ILE A 1 113 ? 7.891 -4.155 5.697 1.00 95.75 113 ILE A N 1
ATOM 807 C CA . ILE A 1 113 ? 7.434 -3.806 7.040 1.00 95.75 113 ILE A CA 1
ATOM 808 C C . ILE A 1 113 ? 5.976 -3.372 6.933 1.00 95.75 113 ILE A C 1
ATOM 810 O O . ILE A 1 113 ? 5.641 -2.441 6.203 1.00 95.75 113 ILE A O 1
ATOM 814 N N . TYR A 1 114 ? 5.111 -4.040 7.684 1.00 95.94 114 TYR A N 1
ATOM 815 C CA . TYR A 1 114 ? 3.708 -3.688 7.832 1.00 95.94 114 TYR A CA 1
ATOM 816 C C . TYR A 1 114 ? 3.496 -2.985 9.172 1.00 95.94 114 TYR A C 1
ATOM 818 O O . TYR A 1 114 ? 3.762 -3.565 10.225 1.00 95.94 114 TYR A O 1
ATOM 826 N N . LEU A 1 115 ? 2.988 -1.754 9.139 1.00 95.88 115 LEU A N 1
ATOM 827 C CA . LEU A 1 115 ? 2.654 -0.962 10.322 1.00 95.88 115 LEU A CA 1
ATOM 828 C C . LEU A 1 115 ? 1.186 -0.547 10.253 1.00 95.88 115 LEU A C 1
ATOM 830 O O . LEU A 1 115 ? 0.793 0.238 9.389 1.00 95.88 115 LEU A O 1
ATOM 834 N N . LYS A 1 116 ? 0.382 -1.026 11.196 1.00 95.38 116 LYS A N 1
ATOM 835 C CA . LYS A 1 116 ? -1.007 -0.612 11.398 1.00 95.38 116 LYS A CA 1
ATOM 836 C C . LYS A 1 116 ? -1.130 0.055 12.754 1.00 95.38 116 LYS A C 1
ATOM 838 O O . LYS A 1 116 ? -0.780 -0.547 13.770 1.00 95.38 116 LYS A O 1
ATOM 843 N N . ARG A 1 117 ? -1.644 1.280 12.777 1.00 95.56 117 ARG A N 1
ATOM 844 C CA . ARG A 1 117 ? -1.926 2.021 14.009 1.00 95.56 117 ARG A CA 1
ATOM 845 C C . ARG A 1 117 ? -3.329 2.592 13.943 1.00 95.56 117 ARG A C 1
ATOM 847 O O . ARG A 1 117 ? -3.759 3.087 12.904 1.00 95.56 117 ARG A O 1
ATOM 854 N N . MET A 1 118 ? -4.051 2.511 15.048 1.00 93.44 118 MET A N 1
ATOM 855 C CA . MET A 1 118 ? -5.417 2.998 15.153 1.00 93.44 118 MET A CA 1
ATOM 856 C C . MET A 1 118 ? -5.561 3.775 16.449 1.00 93.44 118 MET A C 1
ATOM 858 O O . MET A 1 118 ? -5.423 3.222 17.536 1.00 93.44 118 MET A O 1
ATOM 862 N N . TRP A 1 119 ? -5.864 5.054 16.301 1.00 93.44 119 TRP A N 1
ATOM 863 C CA . TRP A 1 119 ? -6.243 5.967 17.364 1.00 93.44 119 TRP A CA 1
ATOM 864 C C . TRP A 1 119 ? -7.741 6.263 17.269 1.00 93.44 119 TRP A C 1
ATOM 866 O O . TRP A 1 119 ? -8.419 5.855 16.325 1.00 93.44 119 TRP A O 1
ATOM 876 N N . GLU A 1 120 ? -8.270 7.009 18.235 1.00 90.69 120 GLU A N 1
ATOM 877 C CA . GLU A 1 120 ? -9.697 7.347 18.275 1.00 90.69 120 GLU A CA 1
ATOM 878 C C . GLU A 1 120 ? -10.172 8.121 17.037 1.00 90.69 120 GLU A C 1
ATOM 880 O O . GLU A 1 120 ? -11.280 7.898 16.554 1.00 90.69 120 GLU A O 1
ATOM 885 N N . LYS A 1 121 ? -9.330 9.024 16.516 1.00 94.00 121 LYS A N 1
ATOM 886 C CA . LYS A 1 121 ? -9.661 9.933 15.403 1.00 94.00 121 LYS A CA 1
ATOM 887 C C . LYS A 1 121 ? -8.783 9.750 14.170 1.00 94.00 121 LYS A C 1
ATOM 889 O O . LYS A 1 121 ? -8.950 10.478 13.197 1.00 94.00 121 LYS A O 1
ATOM 894 N N . SER A 1 122 ? -7.827 8.832 14.200 1.00 94.81 122 SER A N 1
ATOM 895 C CA . SER A 1 122 ? -6.934 8.600 13.069 1.00 94.81 122 SER A CA 1
ATOM 896 C C . SER A 1 122 ? -6.551 7.138 12.962 1.00 94.81 122 SER A C 1
ATOM 898 O O . SER A 1 122 ? -6.501 6.410 13.952 1.00 94.81 122 SER A O 1
ATOM 900 N N . ARG A 1 123 ? -6.250 6.695 11.750 1.00 93.81 123 ARG A N 1
ATOM 901 C CA . ARG A 1 123 ? -5.654 5.390 11.497 1.00 93.81 123 ARG A CA 1
ATOM 902 C C . ARG A 1 123 ? -4.558 5.513 10.462 1.00 93.81 123 ARG A C 1
ATOM 904 O O . ARG A 1 123 ? -4.620 6.359 9.576 1.00 93.81 123 ARG A O 1
ATOM 911 N N . THR A 1 124 ? -3.579 4.635 10.571 1.00 96.25 124 THR A N 1
ATOM 912 C CA . THR A 1 124 ? -2.573 4.446 9.541 1.00 96.25 124 THR A CA 1
ATOM 913 C C . THR A 1 124 ? -2.419 2.985 9.203 1.00 96.25 124 THR A C 1
ATOM 915 O O . THR A 1 124 ? -2.490 2.103 10.066 1.00 96.25 124 THR A O 1
ATOM 918 N N . ARG A 1 125 ? -2.179 2.741 7.923 1.00 95.06 125 ARG A N 1
ATOM 919 C CA . ARG A 1 125 ? -1.779 1.450 7.395 1.00 95.06 125 ARG A CA 1
ATOM 920 C C . ARG A 1 125 ? -0.647 1.700 6.418 1.00 95.06 125 ARG A C 1
ATOM 922 O O . ARG A 1 125 ? -0.849 2.307 5.379 1.00 95.06 125 ARG A O 1
ATOM 929 N N . ASN A 1 126 ? 0.534 1.223 6.764 1.00 96.44 126 ASN A N 1
ATOM 930 C CA . ASN A 1 126 ? 1.730 1.423 5.967 1.00 96.44 126 ASN A CA 1
ATOM 931 C C . ASN A 1 126 ? 2.327 0.069 5.626 1.00 96.44 126 ASN A C 1
ATOM 933 O O . ASN A 1 126 ? 2.501 -0.777 6.506 1.00 96.44 126 ASN A O 1
ATOM 937 N N . VAL A 1 127 ? 2.650 -0.115 4.356 1.00 95.75 127 VAL A N 1
ATOM 938 C CA . VAL A 1 127 ? 3.453 -1.221 3.860 1.00 95.75 127 VAL A CA 1
ATOM 939 C C . VAL A 1 127 ? 4.681 -0.613 3.215 1.00 95.75 127 VAL A C 1
ATOM 941 O O . VAL A 1 127 ? 4.587 0.043 2.181 1.00 95.75 127 VAL A O 1
ATOM 944 N N . ILE A 1 128 ? 5.820 -0.783 3.871 1.00 94.25 128 ILE A N 1
ATOM 945 C CA . ILE A 1 128 ? 7.088 -0.181 3.475 1.00 94.25 128 ILE A CA 1
ATOM 946 C C . ILE A 1 128 ? 7.978 -1.304 2.968 1.00 94.25 128 ILE A C 1
ATOM 948 O O . ILE A 1 128 ? 8.392 -2.166 3.744 1.00 94.25 128 ILE A O 1
ATOM 952 N N . CYS A 1 129 ? 8.269 -1.295 1.673 1.00 91.56 129 CYS A N 1
ATOM 953 C CA . CYS A 1 129 ? 9.269 -2.162 1.059 1.00 91.56 129 CYS A CA 1
ATOM 954 C C . CYS A 1 129 ? 10.335 -1.282 0.404 1.00 91.56 129 CYS A C 1
ATOM 956 O O . CYS A 1 129 ? 10.092 -0.115 0.096 1.00 91.56 129 CYS A O 1
ATOM 958 N N . PHE A 1 130 ? 11.507 -1.854 0.129 1.00 82.44 130 PHE A N 1
ATOM 959 C CA . PHE A 1 130 ? 12.617 -1.115 -0.488 1.00 82.44 130 PHE A CA 1
ATOM 960 C C . PHE A 1 130 ? 12.220 -0.368 -1.774 1.00 82.44 130 PHE A C 1
ATOM 962 O O . PHE A 1 130 ? 12.693 0.740 -2.008 1.00 82.44 130 PHE A O 1
ATOM 969 N N . PHE A 1 131 ? 11.324 -0.948 -2.576 1.00 84.12 131 PHE A N 1
ATOM 970 C CA . PHE A 1 131 ? 10.954 -0.432 -3.902 1.00 84.12 131 PHE A CA 1
ATOM 971 C C . PHE A 1 131 ? 9.471 -0.081 -4.039 1.00 84.12 131 PHE A C 1
ATOM 973 O O . PHE A 1 131 ? 9.094 0.795 -4.819 1.00 84.12 131 PHE A O 1
ATOM 980 N N . VAL A 1 132 ? 8.625 -0.747 -3.252 1.00 88.12 132 VAL A N 1
ATOM 981 C CA . VAL A 1 132 ? 7.171 -0.606 -3.314 1.00 88.12 132 VAL A CA 1
ATOM 982 C C . VAL A 1 132 ? 6.659 -0.161 -1.953 1.00 88.12 132 VAL A C 1
ATOM 984 O O . VAL A 1 132 ? 6.878 -0.837 -0.951 1.00 88.12 132 VAL A O 1
ATOM 987 N N . ASN A 1 133 ? 5.997 0.989 -1.903 1.00 93.75 133 ASN A N 1
ATOM 988 C CA . ASN A 1 133 ? 5.456 1.553 -0.674 1.00 93.75 133 ASN A CA 1
ATOM 989 C C . ASN A 1 133 ? 3.975 1.879 -0.866 1.00 93.75 133 ASN A C 1
ATOM 991 O O . ASN A 1 133 ? 3.610 2.495 -1.863 1.00 93.75 133 ASN A O 1
ATOM 995 N N . ASP A 1 134 ? 3.143 1.492 0.095 1.00 95.62 134 ASP A N 1
ATOM 996 C CA . ASP A 1 134 ? 1.720 1.844 0.173 1.00 95.62 134 ASP A CA 1
ATOM 997 C C . ASP A 1 134 ? 1.475 2.420 1.568 1.00 95.62 134 ASP A C 1
ATOM 999 O O . ASP A 1 134 ? 1.545 1.704 2.570 1.00 95.62 134 ASP A O 1
ATOM 1003 N N . LEU A 1 135 ? 1.286 3.733 1.644 1.00 96.94 135 LEU A N 1
ATOM 1004 C CA . LEU A 1 135 ? 1.032 4.462 2.879 1.00 96.94 135 LEU A CA 1
ATOM 1005 C C . LEU A 1 135 ? -0.400 4.987 2.839 1.00 96.94 135 LEU A C 1
ATOM 1007 O O . LEU A 1 135 ? -0.774 5.712 1.924 1.00 96.94 135 LEU A O 1
ATOM 1011 N N . GLU A 1 136 ? -1.190 4.663 3.850 1.00 96.31 136 GLU A N 1
ATOM 1012 C CA . GLU A 1 136 ? -2.563 5.128 4.021 1.00 96.31 136 GLU A CA 1
ATOM 1013 C C . GLU A 1 136 ? -2.671 5.811 5.387 1.00 96.31 136 GLU A C 1
ATOM 1015 O O . GLU A 1 136 ? -2.279 5.243 6.415 1.00 96.31 136 GLU A O 1
ATOM 1020 N N . TYR A 1 137 ? -3.188 7.037 5.399 1.00 96.94 137 TYR A N 1
ATOM 1021 C CA . TYR A 1 137 ? -3.500 7.794 6.604 1.00 96.94 137 TYR A CA 1
ATOM 1022 C C . TYR A 1 137 ? -4.922 8.324 6.494 1.00 96.94 137 TYR A C 1
ATOM 1024 O O . TYR A 1 137 ? -5.244 9.102 5.600 1.00 96.94 137 TYR A O 1
ATOM 1032 N N . ASP A 1 138 ? -5.756 7.958 7.461 1.00 96.00 138 ASP A N 1
ATOM 1033 C CA . ASP A 1 138 ? -7.137 8.408 7.487 1.00 96.00 138 ASP A CA 1
ATOM 1034 C C . ASP A 1 138 ? -7.430 9.114 8.798 1.00 96.00 138 ASP A C 1
ATOM 1036 O O . ASP A 1 138 ? -7.058 8.645 9.877 1.00 96.00 138 ASP A O 1
ATOM 1040 N N . ARG A 1 139 ? -8.127 10.243 8.709 1.00 96.69 139 ARG A N 1
ATOM 1041 C CA . ARG A 1 139 ? -8.562 11.034 9.857 1.00 96.69 139 ARG A CA 1
ATOM 1042 C C . ARG A 1 139 ? -10.079 11.085 9.905 1.00 96.69 139 ARG A C 1
ATOM 1044 O O . ARG A 1 139 ? -10.713 11.593 8.987 1.00 96.69 139 ARG A O 1
ATOM 1051 N N . SER A 1 140 ? -10.653 10.578 10.985 1.00 95.31 140 SER A N 1
ATOM 1052 C CA . SER A 1 140 ? -12.097 10.492 11.182 1.00 95.31 140 SER A CA 1
ATOM 1053 C C . SER A 1 140 ? -12.642 11.746 11.883 1.00 95.31 140 SER A C 1
ATOM 1055 O O . SER A 1 140 ? -12.085 12.236 12.867 1.00 95.31 140 SER A O 1
ATOM 1057 N N . PHE A 1 141 ? -13.780 12.226 11.395 1.00 95.75 141 PHE A N 1
ATOM 1058 C CA . PHE A 1 141 ? -14.588 13.334 11.901 1.00 95.75 141 PHE A CA 1
ATOM 1059 C C . PHE A 1 141 ? -16.022 12.823 12.126 1.00 95.75 141 PHE A C 1
ATOM 1061 O O . PHE A 1 141 ? -16.963 13.192 11.425 1.00 95.75 141 PHE A O 1
ATOM 1068 N N . GLY A 1 142 ? -16.178 11.890 13.068 1.00 92.69 142 GLY A N 1
ATOM 1069 C CA . GLY A 1 142 ? -17.419 11.127 13.230 1.00 92.69 142 GLY A CA 1
ATOM 1070 C C . GLY A 1 142 ? -17.527 10.031 12.168 1.00 92.69 142 GLY A C 1
ATOM 1071 O O . GLY A 1 142 ? -16.645 9.179 12.084 1.00 92.69 142 GLY A O 1
ATOM 1072 N N . ASN A 1 143 ? -18.588 10.067 11.357 1.00 93.56 143 ASN A N 1
ATOM 1073 C CA . ASN A 1 143 ? -18.802 9.105 10.266 1.00 93.56 143 ASN A CA 1
ATOM 1074 C C . ASN A 1 143 ? -18.098 9.511 8.962 1.00 93.56 143 ASN A C 1
ATOM 1076 O O . ASN A 1 143 ? -18.017 8.703 8.042 1.00 93.56 143 ASN A O 1
ATOM 1080 N N . LEU A 1 144 ? -17.610 10.751 8.864 1.00 96.12 144 LEU A N 1
ATOM 1081 C CA . LEU A 1 144 ? -16.827 11.228 7.728 1.00 96.12 144 LEU A CA 1
ATOM 1082 C C . LEU A 1 144 ? -15.339 10.988 7.994 1.00 96.12 144 LEU A C 1
ATOM 1084 O O . LEU A 1 144 ? -14.868 11.178 9.111 1.00 96.12 144 LEU A O 1
ATOM 1088 N N . GLU A 1 145 ? -14.580 10.616 6.977 1.00 96.44 145 GLU A N 1
ATOM 1089 C CA . GLU A 1 145 ? -13.136 10.426 7.040 1.00 96.44 145 GLU A CA 1
ATOM 1090 C C . GLU A 1 145 ? -12.458 11.239 5.939 1.00 96.44 145 GLU A C 1
ATOM 1092 O O . GLU A 1 145 ? -12.922 11.275 4.804 1.00 96.44 145 GLU A O 1
ATOM 1097 N N . LEU A 1 146 ? -11.351 11.894 6.266 1.00 97.50 146 LEU A N 1
ATOM 1098 C CA . LEU A 1 146 ? -10.394 12.383 5.283 1.00 97.50 146 LEU A CA 1
ATOM 1099 C C . LEU A 1 146 ? -9.397 11.256 5.032 1.00 97.50 146 LEU A C 1
ATOM 1101 O O . LEU A 1 146 ? -8.773 10.791 5.984 1.00 97.50 146 LEU A O 1
ATOM 1105 N N . VAL A 1 147 ? -9.264 10.824 3.785 1.00 97.00 147 VAL A N 1
ATOM 1106 C CA . VAL A 1 147 ? -8.453 9.669 3.388 1.00 97.00 147 VAL A CA 1
ATOM 1107 C C . VAL A 1 147 ? -7.294 10.168 2.539 1.00 97.00 147 VAL A C 1
ATOM 1109 O O . VAL A 1 147 ? -7.510 10.805 1.502 1.00 97.00 147 VAL A O 1
ATOM 1112 N N . THR A 1 148 ? -6.066 9.888 2.968 1.00 97.38 148 THR A N 1
ATOM 1113 C CA . THR A 1 148 ? -4.853 10.136 2.186 1.00 97.38 148 THR A CA 1
ATOM 1114 C C . THR A 1 148 ? -4.138 8.831 1.900 1.00 97.38 148 THR A C 1
ATOM 1116 O O . THR A 1 148 ? -3.989 7.970 2.767 1.00 97.38 148 THR A O 1
ATOM 1119 N N . ARG A 1 149 ? -3.683 8.674 0.658 1.00 96.56 149 ARG A N 1
ATOM 1120 C CA . ARG A 1 149 ? -2.897 7.515 0.238 1.00 96.56 149 ARG A CA 1
ATOM 1121 C C . ARG A 1 149 ? -1.689 7.948 -0.561 1.00 96.56 149 ARG A C 1
ATOM 1123 O O . ARG A 1 149 ? -1.763 8.890 -1.344 1.00 96.56 149 ARG A O 1
ATOM 1130 N N . PHE A 1 150 ? -0.598 7.233 -0.385 1.00 97.44 150 PHE A N 1
ATOM 1131 C CA . PHE A 1 150 ? 0.617 7.401 -1.149 1.00 97.44 150 PHE A CA 1
ATOM 1132 C C . PHE A 1 150 ? 1.102 6.030 -1.598 1.00 97.44 150 PHE A C 1
ATOM 1134 O O . PHE A 1 150 ? 1.428 5.175 -0.779 1.00 97.44 150 PHE A O 1
ATOM 1141 N N . GLU A 1 151 ? 1.140 5.838 -2.907 1.00 95.19 151 GLU A N 1
ATOM 1142 C CA . GLU A 1 151 ? 1.582 4.614 -3.555 1.00 95.19 151 GLU A CA 1
ATOM 1143 C C . GLU A 1 151 ? 2.862 4.946 -4.334 1.00 95.19 151 GLU A C 1
ATOM 1145 O O . GLU A 1 151 ? 2.870 5.803 -5.216 1.00 95.19 151 GLU A O 1
ATOM 1150 N N . ASN A 1 152 ? 3.964 4.278 -4.015 1.00 93.75 152 ASN A N 1
ATOM 1151 C CA . ASN A 1 152 ? 5.198 4.335 -4.788 1.00 93.75 152 ASN A CA 1
ATOM 1152 C C . ASN A 1 152 ? 5.494 2.933 -5.304 1.00 93.75 152 ASN A C 1
ATOM 1154 O O . ASN A 1 152 ? 5.706 2.024 -4.508 1.00 93.75 152 ASN A O 1
ATOM 1158 N N . ASN A 1 153 ? 5.535 2.772 -6.618 1.00 90.56 153 ASN A N 1
ATOM 1159 C CA . ASN A 1 153 ? 5.931 1.542 -7.282 1.00 90.56 153 ASN A CA 1
ATOM 1160 C C . ASN A 1 153 ? 7.118 1.862 -8.193 1.00 90.56 153 ASN A C 1
ATOM 1162 O O . ASN A 1 153 ? 6.943 2.185 -9.368 1.00 90.56 153 ASN A O 1
ATOM 1166 N N . THR A 1 154 ? 8.315 1.864 -7.608 1.00 84.69 154 THR A N 1
ATOM 1167 C CA . THR A 1 154 ? 9.566 2.230 -8.277 1.00 84.69 154 THR A CA 1
ATOM 1168 C C . THR A 1 154 ? 10.539 1.075 -8.147 1.00 84.69 154 THR A C 1
ATOM 1170 O O . THR A 1 154 ? 11.171 0.904 -7.107 1.00 84.69 154 THR A O 1
ATOM 1173 N N . LEU A 1 155 ? 10.677 0.290 -9.213 1.00 82.56 155 LEU A N 1
ATOM 1174 C CA . LEU A 1 155 ? 11.697 -0.748 -9.293 1.00 82.56 155 LEU A CA 1
ATOM 1175 C C . LEU A 1 155 ? 12.943 -0.147 -9.962 1.00 82.56 155 LEU A C 1
ATOM 1177 O O . LEU A 1 155 ? 12.869 0.262 -11.117 1.00 82.56 155 LEU A O 1
ATOM 1181 N N . PRO A 1 156 ? 14.097 -0.079 -9.275 1.00 73.62 156 PRO A N 1
ATOM 1182 C CA . PRO A 1 156 ? 15.316 0.516 -9.829 1.00 73.62 156 PRO A CA 1
ATOM 1183 C C . PRO A 1 156 ? 16.055 -0.425 -10.791 1.00 73.62 156 PRO A C 1
ATOM 1185 O O . PRO A 1 156 ? 17.196 -0.157 -11.159 1.00 73.62 156 PRO A O 1
ATOM 1188 N N . VAL A 1 157 ? 15.433 -1.544 -11.161 1.00 79.06 157 VAL A N 1
ATOM 1189 C CA . VAL A 1 157 ? 15.997 -2.557 -12.050 1.00 79.06 157 VAL A CA 1
ATOM 1190 C C . VAL A 1 157 ? 15.232 -2.503 -13.364 1.00 79.06 157 VAL A C 1
ATOM 1192 O O . VAL A 1 157 ? 14.003 -2.410 -13.362 1.00 79.06 157 VAL A O 1
ATOM 1195 N N . GLY A 1 158 ? 15.974 -2.539 -14.469 1.00 76.19 158 GLY A N 1
ATOM 1196 C CA . GLY A 1 158 ? 15.405 -2.626 -15.806 1.00 76.19 158 GLY A CA 1
ATOM 1197 C C . GLY A 1 158 ? 14.530 -3.868 -15.941 1.00 76.19 158 GLY A C 1
ATOM 1198 O O . GLY A 1 158 ? 14.885 -4.956 -15.477 1.00 76.19 158 GLY A O 1
ATOM 1199 N N . GLN A 1 159 ? 13.344 -3.690 -16.507 1.00 75.62 159 GLN A N 1
ATOM 1200 C CA . GLN A 1 159 ? 12.446 -4.788 -16.811 1.00 75.62 159 GLN A CA 1
ATOM 1201 C C . GLN A 1 159 ? 12.655 -5.194 -18.263 1.00 75.62 159 GLN A C 1
ATOM 1203 O O . GLN A 1 159 ? 12.523 -4.371 -19.167 1.00 75.62 159 GLN A O 1
ATOM 1208 N N . LYS A 1 160 ? 12.978 -6.473 -18.465 1.00 79.88 160 LYS A N 1
ATOM 1209 C CA . LYS A 1 160 ? 13.164 -7.081 -19.783 1.00 79.88 160 LYS A CA 1
ATOM 1210 C C . LYS A 1 160 ? 11.921 -7.873 -20.156 1.00 79.88 160 LYS A C 1
ATOM 1212 O O . LYS A 1 160 ? 11.375 -8.613 -19.336 1.00 79.88 160 LYS A O 1
ATOM 1217 N N . GLU A 1 161 ? 11.498 -7.738 -21.403 1.00 76.62 161 GLU A N 1
ATOM 1218 C CA . GLU A 1 161 ? 10.423 -8.552 -21.956 1.00 76.62 161 GLU A CA 1
ATOM 1219 C C . GLU A 1 161 ? 10.953 -9.943 -22.335 1.00 76.62 161 GLU A C 1
ATOM 1221 O O . GLU A 1 161 ? 12.020 -10.080 -22.943 1.00 76.62 161 GLU A O 1
ATOM 1226 N N . VAL A 1 162 ? 10.199 -10.980 -21.969 1.00 73.19 162 VAL A N 1
ATOM 1227 C CA . VAL A 1 162 ? 10.486 -12.371 -22.334 1.00 73.19 162 VAL A CA 1
ATOM 1228 C C . VAL A 1 162 ? 9.388 -12.840 -23.277 1.00 73.19 162 VAL A C 1
ATOM 1230 O O . VAL A 1 162 ? 8.239 -12.988 -22.864 1.00 73.19 162 VAL A O 1
ATOM 1233 N N . VAL A 1 163 ? 9.742 -13.104 -24.532 1.00 76.06 163 VAL A N 1
ATOM 1234 C CA . VAL A 1 163 ? 8.827 -13.643 -25.546 1.00 76.06 163 VAL A CA 1
ATOM 1235 C C . VAL A 1 163 ? 9.313 -15.042 -25.909 1.00 76.06 163 VAL A C 1
ATOM 1237 O O . VAL A 1 163 ? 10.476 -15.223 -26.258 1.00 76.06 163 VAL A O 1
ATOM 1240 N N . ASN A 1 164 ? 8.445 -16.053 -25.809 1.00 71.75 164 ASN A N 1
ATOM 1241 C CA . ASN A 1 164 ? 8.772 -17.453 -26.133 1.00 71.75 164 ASN A CA 1
ATOM 1242 C C . ASN A 1 164 ? 10.029 -17.996 -25.414 1.00 71.75 164 ASN A C 1
ATOM 1244 O O . ASN A 1 164 ? 10.864 -18.654 -26.032 1.00 71.75 164 ASN A O 1
ATOM 1248 N N . ASN A 1 165 ? 10.191 -17.708 -24.116 1.00 69.69 165 ASN A N 1
ATOM 1249 C CA . ASN A 1 165 ? 11.376 -18.069 -23.315 1.00 69.69 165 ASN A CA 1
ATOM 1250 C C . ASN A 1 165 ? 12.711 -17.484 -23.826 1.00 69.69 165 ASN A C 1
ATOM 1252 O O . ASN A 1 165 ? 13.776 -17.910 -23.377 1.00 69.69 165 ASN A O 1
ATOM 1256 N N . GLN A 1 166 ? 12.673 -16.503 -24.729 1.00 67.62 166 GLN A N 1
ATOM 1257 C CA . GLN A 1 166 ? 13.842 -15.756 -25.174 1.00 67.62 166 GLN A CA 1
ATOM 1258 C C . GLN A 1 166 ? 13.756 -14.316 -24.677 1.00 67.62 166 GLN A C 1
ATOM 1260 O O . GLN A 1 166 ? 12.735 -13.639 -24.800 1.00 67.62 166 GLN A O 1
ATOM 1265 N N . GLU A 1 167 ? 14.850 -13.856 -24.085 1.00 67.69 167 GLU A N 1
ATOM 1266 C CA . GLU A 1 167 ? 14.981 -12.480 -23.631 1.00 67.69 167 GLU A CA 1
ATOM 1267 C C . GLU A 1 167 ? 15.278 -11.562 -24.804 1.00 67.69 167 GLU A C 1
ATOM 1269 O O . GLU A 1 167 ? 16.294 -11.709 -25.492 1.00 67.69 167 GLU A O 1
ATOM 1274 N N . ILE A 1 168 ? 14.434 -10.553 -24.982 1.00 74.88 168 ILE A N 1
ATOM 1275 C CA . ILE A 1 168 ? 14.715 -9.481 -25.923 1.00 74.88 168 ILE A CA 1
ATOM 1276 C C . ILE A 1 168 ? 15.493 -8.415 -25.155 1.00 74.88 168 ILE A C 1
ATOM 1278 O O . ILE A 1 168 ? 14.922 -7.541 -24.506 1.00 74.88 168 ILE A O 1
ATOM 1282 N N . LYS A 1 169 ? 16.829 -8.490 -25.220 1.00 71.12 169 LYS A N 1
ATOM 1283 C CA . LYS A 1 169 ? 17.719 -7.515 -24.560 1.00 71.12 169 LYS A CA 1
ATOM 1284 C C . LYS A 1 169 ? 17.413 -6.071 -24.964 1.00 71.12 169 LYS A C 1
ATOM 1286 O O . LYS A 1 169 ? 17.532 -5.175 -24.141 1.00 71.12 169 LYS A O 1
ATOM 1291 N N . SER A 1 170 ? 16.942 -5.863 -26.195 1.00 73.69 170 SER A N 1
ATOM 1292 C CA . SER A 1 170 ? 16.549 -4.547 -26.701 1.00 73.69 170 SER A CA 1
ATOM 1293 C C . SER A 1 170 ? 15.283 -3.964 -26.061 1.00 73.69 170 SER A C 1
ATOM 1295 O O . SER A 1 170 ? 14.990 -2.797 -26.313 1.00 73.69 170 SER A O 1
ATOM 1297 N N . SER A 1 171 ? 14.541 -4.737 -25.263 1.00 77.69 171 SER A N 1
ATOM 1298 C CA . SER A 1 171 ? 13.323 -4.299 -24.564 1.00 77.69 171 SER A CA 1
ATOM 1299 C C . SER A 1 171 ? 13.581 -3.863 -23.117 1.00 77.69 171 SER A C 1
ATOM 1301 O O . SER A 1 171 ? 12.629 -3.677 -22.366 1.00 77.69 171 SER A O 1
ATOM 1303 N N . ASP A 1 172 ? 14.842 -3.712 -22.701 1.00 82.38 172 ASP A N 1
ATOM 1304 C CA . ASP A 1 172 ? 15.168 -3.293 -21.337 1.00 82.38 172 ASP A CA 1
ATOM 1305 C C . ASP A 1 172 ? 14.742 -1.840 -21.084 1.00 82.38 172 ASP A C 1
ATOM 1307 O O . ASP A 1 172 ? 15.174 -0.924 -21.788 1.00 82.38 172 ASP A O 1
ATOM 1311 N N . ALA A 1 173 ? 13.882 -1.616 -20.094 1.00 85.25 173 ALA A N 1
ATOM 1312 C CA . ALA A 1 173 ? 13.420 -0.288 -19.712 1.00 85.25 173 ALA A CA 1
ATOM 1313 C C . ALA A 1 173 ? 13.153 -0.200 -18.209 1.00 85.25 173 ALA A C 1
ATOM 1315 O O . ALA A 1 173 ? 12.620 -1.122 -17.591 1.00 85.25 173 ALA A O 1
ATOM 1316 N N . VAL A 1 174 ? 13.478 0.949 -17.616 1.00 88.06 174 VAL A N 1
ATOM 1317 C CA . VAL A 1 174 ? 13.136 1.251 -16.222 1.00 88.06 174 VAL A CA 1
ATOM 1318 C C . VAL A 1 174 ? 11.886 2.110 -16.218 1.00 88.06 174 VAL A C 1
ATOM 1320 O O . VAL A 1 174 ? 11.862 3.176 -16.834 1.00 88.06 174 VAL A O 1
ATOM 1323 N N . TRP A 1 175 ? 10.862 1.678 -15.496 1.00 90.56 175 TRP A N 1
ATOM 1324 C CA . TRP A 1 175 ? 9.646 2.454 -15.316 1.00 90.56 175 TRP A CA 1
ATOM 1325 C C . TRP A 1 175 ? 9.135 2.349 -13.886 1.00 90.56 175 TRP A C 1
ATOM 1327 O O . TRP A 1 175 ? 9.469 1.429 -13.138 1.00 90.56 175 TRP A O 1
ATOM 1337 N N . GLY A 1 176 ? 8.313 3.317 -13.509 1.00 92.19 176 GLY A N 1
ATOM 1338 C CA . GLY A 1 176 ? 7.666 3.326 -12.213 1.00 92.19 176 GLY A CA 1
ATOM 1339 C C . GLY A 1 176 ? 6.602 4.401 -12.112 1.00 92.19 176 GLY A C 1
ATOM 1340 O O . GLY A 1 176 ? 6.424 5.244 -12.996 1.00 92.19 176 GLY A O 1
ATOM 1341 N N . THR A 1 177 ? 5.877 4.356 -11.003 1.00 95.00 177 THR A N 1
ATOM 1342 C CA . THR A 1 177 ? 4.803 5.299 -10.704 1.00 95.00 177 THR A CA 1
ATOM 1343 C C . THR A 1 177 ? 4.892 5.779 -9.273 1.00 95.00 177 THR A C 1
ATOM 1345 O O . THR A 1 177 ? 5.078 4.981 -8.353 1.00 95.00 177 THR A O 1
ATOM 1348 N N . VAL A 1 178 ? 4.654 7.069 -9.078 1.00 96.25 178 VAL A N 1
ATOM 1349 C CA . VAL A 1 178 ? 4.404 7.659 -7.763 1.00 96.25 178 VAL A CA 1
ATOM 1350 C C . VAL A 1 178 ? 3.025 8.292 -7.804 1.00 96.25 178 VAL A C 1
ATOM 1352 O O . VAL A 1 178 ? 2.772 9.139 -8.656 1.00 96.25 178 VAL A O 1
ATOM 1355 N N . LEU A 1 179 ? 2.125 7.877 -6.919 1.00 97.19 179 LEU A N 1
ATOM 1356 C CA . LEU A 1 179 ? 0.745 8.348 -6.863 1.00 97.19 179 LEU A CA 1
ATOM 1357 C C . LEU A 1 179 ? 0.406 8.833 -5.454 1.00 97.19 179 LEU A C 1
ATOM 1359 O O . LEU A 1 179 ? 0.529 8.099 -4.478 1.00 97.19 179 LEU A O 1
ATOM 1363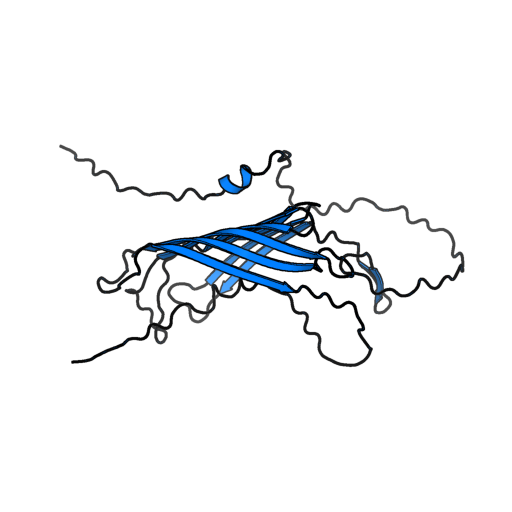 N N . GLY A 1 180 ? -0.083 10.061 -5.359 1.00 97.50 180 GLY A N 1
ATOM 1364 C CA . GLY A 1 180 ? -0.781 10.589 -4.197 1.00 97.50 180 GLY A CA 1
ATOM 1365 C C . GLY A 1 180 ? -2.288 10.551 -4.434 1.00 97.50 180 GLY A C 1
ATOM 1366 O O . GLY A 1 180 ? -2.777 10.904 -5.507 1.00 97.50 180 GLY A O 1
ATOM 1367 N N . SER A 1 181 ? -3.046 10.131 -3.430 1.00 97.38 181 SER A N 1
ATOM 1368 C CA . SER A 1 181 ? -4.503 10.205 -3.437 1.00 97.38 181 SER A CA 1
ATOM 1369 C C . SER A 1 181 ? -4.997 10.963 -2.215 1.00 97.38 181 SER A C 1
ATOM 1371 O O . SER A 1 181 ? -4.490 10.769 -1.110 1.00 97.38 181 SER A O 1
ATOM 1373 N N . LEU A 1 182 ? -6.007 11.799 -2.410 1.00 97.75 182 LEU A N 1
ATOM 1374 C CA . LEU A 1 182 ? -6.673 12.550 -1.354 1.00 97.75 182 LEU A CA 1
ATOM 1375 C C . LEU A 1 182 ? -8.171 12.533 -1.620 1.00 97.75 182 LEU A C 1
ATOM 1377 O O . LEU A 1 182 ? -8.616 12.726 -2.752 1.00 97.75 182 LEU A O 1
ATOM 1381 N N . GLY A 1 183 ? -8.959 12.347 -0.574 1.00 96.81 183 GLY A N 1
ATOM 1382 C CA . GLY A 1 183 ? -10.394 12.505 -0.691 1.00 96.81 183 GLY A CA 1
ATOM 1383 C C . GLY A 1 183 ? -11.129 12.228 0.601 1.00 96.81 183 GLY A C 1
ATOM 1384 O O . GLY A 1 183 ? -10.556 12.279 1.688 1.00 96.81 183 GLY A O 1
ATOM 1385 N N . THR A 1 184 ? -12.420 11.971 0.472 1.00 97.38 184 THR A N 1
ATOM 1386 C CA . THR A 1 184 ? -13.321 11.783 1.603 1.00 97.38 184 THR A CA 1
ATOM 1387 C C . THR A 1 184 ? -13.852 10.360 1.629 1.00 97.38 184 THR A C 1
ATOM 1389 O O . THR A 1 184 ? -13.969 9.689 0.605 1.00 97.38 184 THR A O 1
ATOM 1392 N N . GLY A 1 185 ? -14.178 9.880 2.818 1.00 95.38 185 GLY A N 1
ATOM 1393 C CA . GLY A 1 185 ? -14.824 8.600 3.020 1.00 95.38 185 GLY A CA 1
ATOM 1394 C C . GLY A 1 185 ? -15.947 8.684 4.037 1.00 95.38 185 GLY A C 1
ATOM 1395 O O . GLY A 1 185 ? -15.977 9.570 4.882 1.00 95.38 185 GLY A O 1
ATOM 1396 N N . LEU A 1 186 ? -16.882 7.753 3.945 1.00 94.44 186 LEU A N 1
ATOM 1397 C CA . LEU A 1 186 ? -17.897 7.485 4.945 1.00 94.44 186 LEU A CA 1
ATOM 1398 C C . LEU A 1 186 ? -17.569 6.158 5.608 1.00 94.44 186 LEU A C 1
ATOM 1400 O O . LEU A 1 186 ? -17.286 5.172 4.924 1.00 94.44 186 LEU A O 1
ATOM 1404 N N . ARG A 1 187 ? -17.624 6.136 6.935 1.00 92.56 187 ARG A N 1
ATOM 1405 C CA . ARG A 1 187 ? -17.370 4.955 7.746 1.00 92.56 187 ARG A CA 1
ATOM 1406 C C . ARG A 1 187 ? -18.498 4.736 8.732 1.00 92.56 187 ARG A C 1
ATOM 1408 O O . ARG A 1 187 ? -18.815 5.610 9.534 1.00 92.56 187 ARG A O 1
ATOM 1415 N N . TYR A 1 188 ? -19.015 3.516 8.728 1.00 90.94 188 TYR A N 1
ATOM 1416 C CA . TYR A 1 188 ? -19.989 3.045 9.699 1.00 90.94 188 TYR A CA 1
ATOM 1417 C C . TYR A 1 188 ? -19.432 1.812 10.396 1.00 90.94 188 TYR A C 1
ATOM 1419 O O . TYR A 1 188 ? -19.034 0.845 9.746 1.00 90.94 188 TYR A O 1
ATOM 1427 N N . LYS A 1 189 ? -19.379 1.848 11.729 1.00 87.50 189 LYS A N 1
ATOM 1428 C CA . LYS A 1 189 ? -19.015 0.666 12.512 1.00 87.50 189 LYS A CA 1
ATOM 1429 C C . LYS A 1 189 ? -20.188 -0.305 12.484 1.00 87.50 189 LYS A C 1
ATOM 1431 O O . LYS A 1 189 ? -21.319 0.096 12.754 1.00 87.50 189 LYS A O 1
ATOM 1436 N N . VAL A 1 190 ? -19.914 -1.564 12.174 1.00 86.06 190 VAL A N 1
ATOM 1437 C CA . VAL A 1 190 ? -20.937 -2.611 12.102 1.00 86.06 190 VAL A CA 1
ATOM 1438 C C . VAL A 1 190 ? -20.771 -3.527 13.312 1.00 86.06 190 VAL A C 1
ATOM 1440 O O . VAL A 1 190 ? -19.651 -3.809 13.740 1.00 86.06 190 VAL A O 1
ATOM 1443 N N . ALA A 1 191 ? -21.881 -3.962 13.911 1.00 79.06 191 ALA A N 1
ATOM 1444 C CA . ALA A 1 191 ? -21.860 -4.892 15.039 1.00 79.06 191 ALA A CA 1
ATOM 1445 C C . ALA A 1 191 ? -21.101 -6.188 14.657 1.00 79.06 191 ALA A C 1
ATOM 1447 O O . ALA A 1 191 ? -21.323 -6.697 13.555 1.00 79.06 191 ALA A O 1
ATOM 1448 N N . PRO A 1 192 ? -20.211 -6.737 15.515 1.00 81.25 192 PRO A N 1
ATOM 1449 C CA . PRO A 1 192 ? -20.030 -6.425 16.943 1.00 81.25 192 PRO A CA 1
ATOM 1450 C C . PRO A 1 192 ? -19.048 -5.275 17.276 1.00 81.25 192 PRO A C 1
ATOM 1452 O O . PRO A 1 192 ? -18.385 -5.311 18.305 1.00 81.25 192 PRO A O 1
ATOM 1455 N N . PHE A 1 193 ? -18.926 -4.248 16.426 1.00 79.81 193 PHE A N 1
ATOM 1456 C CA . PHE A 1 193 ? -18.142 -3.019 16.666 1.00 79.81 193 PHE A CA 1
ATOM 1457 C C . PHE A 1 193 ? -16.651 -3.248 16.932 1.00 79.81 193 PHE A C 1
ATOM 1459 O O . PHE A 1 193 ? -15.957 -2.390 17.481 1.00 79.81 193 PHE A O 1
ATOM 1466 N N . GLN A 1 194 ? -16.155 -4.403 16.499 1.00 81.19 194 GLN A N 1
ATOM 1467 C CA . GLN A 1 194 ? -14.751 -4.749 16.572 1.00 81.19 194 GLN A CA 1
ATOM 1468 C C . GLN A 1 194 ? -13.928 -3.860 15.641 1.00 81.19 194 GLN A C 1
ATOM 1470 O O . GLN A 1 194 ? -14.415 -3.346 14.635 1.00 81.19 194 GLN A O 1
ATOM 1475 N N . VAL A 1 195 ? -12.649 -3.702 15.976 1.00 77.75 195 VAL A N 1
ATOM 1476 C CA . VAL A 1 195 ? -11.703 -2.794 15.300 1.00 77.75 195 VAL A CA 1
ATOM 1477 C C . VAL A 1 195 ? -11.641 -3.006 13.780 1.00 77.75 195 VAL A C 1
ATOM 1479 O O . VAL A 1 195 ? -11.417 -2.053 13.034 1.00 77.75 195 VAL A O 1
ATOM 1482 N N . ASP A 1 196 ? -11.884 -4.240 13.337 1.00 75.75 196 ASP A N 1
ATOM 1483 C CA . ASP A 1 196 ? -11.810 -4.658 11.937 1.00 75.75 196 ASP A CA 1
ATOM 1484 C C . ASP A 1 196 ? -13.187 -4.812 11.264 1.00 75.75 196 ASP A C 1
ATOM 1486 O O . ASP A 1 196 ? -13.251 -5.280 10.133 1.00 75.75 196 ASP A O 1
ATOM 1490 N N . ASN A 1 197 ? -14.280 -4.438 11.941 1.00 82.81 197 ASN A N 1
ATOM 1491 C CA . ASN A 1 197 ? -15.642 -4.546 11.419 1.00 82.81 197 ASN A CA 1
ATOM 1492 C C . ASN A 1 197 ? -16.232 -3.160 11.131 1.00 82.81 197 ASN A C 1
ATOM 1494 O O . ASN A 1 197 ? -16.870 -2.520 11.977 1.00 82.81 197 ASN A O 1
ATOM 1498 N N . ASP A 1 198 ? -15.980 -2.677 9.920 1.00 87.31 198 ASP A N 1
ATOM 1499 C CA . ASP A 1 198 ? -16.569 -1.450 9.420 1.00 87.31 198 ASP A CA 1
ATOM 1500 C C . ASP A 1 198 ? -16.946 -1.530 7.938 1.00 87.31 198 ASP A C 1
ATOM 1502 O O . ASP A 1 198 ? -16.340 -2.227 7.123 1.00 87.31 198 ASP A O 1
ATOM 1506 N N . LEU A 1 199 ? -17.995 -0.783 7.606 1.00 89.81 199 LEU A N 1
ATOM 1507 C CA . LEU A 1 199 ? -18.377 -0.476 6.240 1.00 89.81 199 LEU A CA 1
ATOM 1508 C C . LEU A 1 199 ? -17.730 0.854 5.868 1.00 89.81 199 LEU A C 1
ATOM 1510 O O . LEU A 1 199 ? -17.924 1.851 6.572 1.00 89.81 199 LEU A O 1
ATOM 1514 N N . ARG A 1 200 ? -16.981 0.875 4.764 1.00 90.94 200 ARG A N 1
ATOM 1515 C CA . ARG A 1 200 ? -16.322 2.085 4.268 1.00 90.94 200 ARG A CA 1
ATOM 1516 C C . ARG A 1 200 ? -16.638 2.329 2.806 1.00 90.94 200 ARG A C 1
ATOM 1518 O O . ARG A 1 200 ? -16.483 1.442 1.971 1.00 90.94 200 ARG A O 1
ATOM 1525 N N . LEU A 1 201 ? -16.988 3.567 2.501 1.00 94.44 201 LEU A N 1
ATOM 1526 C CA . LEU A 1 201 ? -17.095 4.089 1.147 1.00 94.44 201 LEU A CA 1
ATOM 1527 C C . LEU A 1 201 ? -16.125 5.256 1.022 1.00 94.44 201 LEU A C 1
ATOM 1529 O O . LEU A 1 201 ? -16.202 6.174 1.822 1.00 94.44 201 LEU A O 1
ATOM 1533 N N . GLN A 1 202 ? -15.215 5.241 0.056 1.00 95.44 202 GLN A N 1
ATOM 1534 C CA . GLN A 1 202 ? -14.223 6.300 -0.130 1.00 95.44 202 GLN A CA 1
ATOM 1535 C C . GLN A 1 202 ? -14.270 6.815 -1.564 1.00 95.44 202 GLN A C 1
ATOM 1537 O O . GLN A 1 202 ? -14.338 6.030 -2.511 1.00 95.44 202 GLN A O 1
ATOM 1542 N N . LEU A 1 203 ? -14.190 8.130 -1.715 1.00 96.75 203 LEU A N 1
ATOM 1543 C CA . LEU A 1 203 ? -14.031 8.832 -2.977 1.00 96.75 203 LEU A CA 1
ATOM 1544 C C . LEU A 1 203 ? -12.692 9.563 -2.941 1.00 96.75 203 LEU A C 1
ATOM 1546 O O . LEU A 1 203 ? -12.496 10.470 -2.138 1.00 96.75 203 LEU A O 1
ATOM 1550 N N . LEU A 1 204 ? -11.776 9.163 -3.816 1.00 97.06 204 LEU A N 1
ATOM 1551 C CA . LEU A 1 204 ? -10.402 9.649 -3.846 1.00 97.06 204 LEU A CA 1
ATOM 1552 C C . LEU A 1 204 ? -10.096 10.303 -5.188 1.00 97.06 204 LEU A C 1
ATOM 1554 O O . LEU A 1 204 ? -10.245 9.671 -6.233 1.00 97.06 204 LEU A O 1
ATOM 1558 N N . GLY A 1 205 ? -9.608 11.540 -5.158 1.00 97.56 205 GLY A N 1
ATOM 1559 C CA . GLY A 1 205 ? -8.872 12.126 -6.271 1.00 97.56 205 GLY A CA 1
ATOM 1560 C C . GLY A 1 205 ? -7.442 11.596 -6.268 1.00 97.56 205 GLY A C 1
ATOM 1561 O O . GLY A 1 205 ? -6.838 11.439 -5.208 1.00 97.56 205 GLY A O 1
ATOM 1562 N N . LYS A 1 206 ? -6.908 11.296 -7.447 1.00 97.25 206 LYS A N 1
ATOM 1563 C CA . LYS A 1 206 ? -5.562 10.767 -7.662 1.00 97.25 206 LYS A CA 1
ATOM 1564 C C . LYS A 1 206 ? -4.752 11.738 -8.500 1.00 97.25 206 LYS A C 1
ATOM 1566 O O . LYS A 1 206 ? -5.220 12.198 -9.541 1.00 97.25 206 LYS A O 1
ATOM 1571 N N . VAL A 1 207 ? -3.523 11.977 -8.071 1.00 97.69 207 VAL A N 1
ATOM 1572 C CA . VAL A 1 207 ? -2.489 12.662 -8.840 1.00 97.69 207 VAL A CA 1
ATOM 1573 C C . VAL A 1 207 ? -1.209 11.853 -8.744 1.00 97.69 207 VAL A C 1
ATOM 1575 O O . VAL A 1 207 ? -0.862 11.337 -7.686 1.00 97.69 207 VAL A O 1
ATOM 1578 N N . GLY A 1 208 ? -0.497 11.709 -9.842 1.00 96.44 208 GLY A N 1
ATOM 1579 C CA . GLY A 1 208 ? 0.731 10.947 -9.852 1.00 96.44 208 GLY A CA 1
ATOM 1580 C C . GLY A 1 208 ? 1.615 11.294 -11.023 1.00 96.44 208 GLY A C 1
ATOM 1581 O O . GLY A 1 208 ? 1.275 12.111 -11.874 1.00 96.44 208 GLY A O 1
ATOM 1582 N N . TYR A 1 209 ? 2.758 10.638 -11.055 1.00 96.31 209 TYR A N 1
ATOM 1583 C CA . TYR A 1 209 ? 3.731 10.759 -12.116 1.00 96.31 209 TYR A CA 1
ATOM 1584 C C . TYR A 1 209 ? 4.159 9.363 -12.538 1.00 96.31 209 TYR A C 1
ATOM 1586 O O . TYR A 1 209 ? 4.587 8.551 -11.711 1.00 96.31 209 TYR A O 1
ATOM 1594 N N . PHE A 1 210 ? 4.004 9.090 -13.825 1.00 95.06 210 PHE A N 1
ATOM 1595 C CA . PHE A 1 210 ? 4.585 7.938 -14.484 1.00 95.06 210 PHE A CA 1
ATOM 1596 C C . PHE A 1 210 ? 5.896 8.376 -15.122 1.00 95.06 210 PHE A C 1
ATOM 1598 O O . PHE A 1 210 ? 5.932 9.371 -15.850 1.00 95.06 210 PHE A O 1
ATOM 1605 N N . TYR A 1 211 ? 6.961 7.625 -14.877 1.00 92.88 211 TYR A N 1
ATOM 1606 C CA . TYR A 1 211 ? 8.227 7.827 -15.561 1.00 92.88 211 TYR A CA 1
ATOM 1607 C C . TYR A 1 211 ? 8.667 6.533 -16.224 1.00 92.88 211 TYR A C 1
ATOM 1609 O O . TYR A 1 211 ? 8.525 5.446 -15.665 1.00 92.88 211 TYR A O 1
ATOM 1617 N N . ALA A 1 212 ? 9.237 6.679 -17.412 1.00 92.06 212 ALA A N 1
ATOM 1618 C CA . ALA A 1 212 ? 9.883 5.606 -18.139 1.00 92.06 212 ALA A CA 1
ATOM 1619 C C . ALA A 1 212 ? 11.200 6.134 -18.702 1.00 92.06 212 ALA A C 1
ATOM 1621 O O . ALA A 1 212 ? 11.266 7.233 -19.260 1.00 92.06 212 ALA A O 1
ATOM 1622 N N . LYS A 1 213 ? 12.269 5.364 -18.529 1.00 90.00 213 LYS A N 1
ATOM 1623 C CA . LYS A 1 213 ? 13.611 5.712 -18.976 1.00 90.00 213 LYS A CA 1
ATOM 1624 C C . LYS A 1 213 ? 14.226 4.529 -19.716 1.00 90.00 213 LYS A C 1
ATOM 1626 O O . LYS A 1 213 ? 14.188 3.395 -19.241 1.00 90.00 213 LYS A O 1
ATOM 1631 N N . ARG A 1 214 ? 14.832 4.834 -20.866 1.00 87.88 214 ARG A N 1
ATOM 1632 C CA . ARG A 1 214 ? 15.686 3.902 -21.606 1.00 87.88 214 ARG A CA 1
ATOM 1633 C C . ARG A 1 214 ? 16.956 3.599 -20.804 1.00 87.88 214 ARG A C 1
ATOM 1635 O O . ARG A 1 214 ? 17.547 4.507 -20.213 1.00 87.88 214 ARG A O 1
ATOM 1642 N N . THR A 1 215 ? 17.371 2.344 -20.789 1.00 85.56 215 THR A N 1
ATOM 1643 C CA . THR A 1 215 ? 18.686 1.914 -20.309 1.00 85.56 215 THR A CA 1
ATOM 1644 C C . THR A 1 215 ? 19.692 1.944 -21.464 1.00 85.56 215 THR A C 1
ATOM 1646 O O . THR A 1 215 ? 19.342 2.256 -22.603 1.00 85.56 215 THR A O 1
ATOM 1649 N N . ASN A 1 216 ? 20.964 1.651 -21.181 1.00 84.50 216 ASN A N 1
ATOM 1650 C CA . ASN A 1 216 ? 21.997 1.569 -22.223 1.00 84.50 216 ASN A CA 1
ATOM 1651 C C . ASN A 1 216 ? 21.757 0.400 -23.193 1.00 84.50 216 ASN A C 1
ATOM 1653 O O . ASN A 1 216 ? 22.253 0.436 -24.316 1.00 84.50 216 ASN A O 1
ATOM 1657 N N . ASP A 1 217 ? 20.984 -0.600 -22.760 1.00 83.50 217 ASP A N 1
ATOM 1658 C CA . ASP A 1 217 ? 20.678 -1.806 -23.528 1.00 83.50 217 ASP A CA 1
ATOM 1659 C C . ASP A 1 217 ? 19.363 -1.683 -24.318 1.00 83.50 217 ASP A C 1
ATOM 1661 O O . ASP A 1 217 ? 19.024 -2.564 -25.111 1.00 83.50 217 ASP A O 1
ATOM 1665 N N . THR A 1 218 ? 18.619 -0.582 -24.150 1.00 82.81 218 THR A N 1
ATOM 1666 C CA . THR A 1 218 ? 17.385 -0.349 -24.900 1.00 82.81 218 THR A CA 1
ATOM 1667 C C . THR A 1 218 ? 17.674 -0.203 -26.394 1.00 82.81 218 THR A C 1
ATOM 1669 O O . THR A 1 218 ? 18.428 0.673 -26.821 1.00 82.81 218 THR A O 1
ATOM 1672 N N . GLY A 1 219 ? 17.007 -1.009 -27.220 1.00 84.88 219 GLY A N 1
ATOM 1673 C CA . GLY A 1 219 ? 17.144 -0.938 -28.669 1.00 84.88 219 GLY A CA 1
ATOM 1674 C C . GLY A 1 219 ? 16.670 0.409 -29.229 1.00 84.88 219 GLY A C 1
ATOM 1675 O O . GLY A 1 219 ? 15.697 0.984 -28.729 1.00 84.88 219 GLY A O 1
ATOM 1676 N N . PRO A 1 220 ? 17.287 0.907 -30.317 1.00 85.56 220 PRO A N 1
ATOM 1677 C CA . PRO A 1 220 ? 16.950 2.211 -30.893 1.00 85.56 220 PRO A CA 1
ATOM 1678 C C . PRO A 1 220 ? 15.485 2.297 -31.347 1.00 85.56 220 PRO A C 1
ATOM 1680 O O . PRO A 1 220 ? 14.874 3.364 -31.260 1.00 85.56 220 PRO A O 1
ATOM 1683 N N . ASN A 1 221 ? 14.904 1.159 -31.736 1.00 87.75 221 ASN A N 1
ATOM 1684 C CA . ASN A 1 221 ? 13.535 1.045 -32.237 1.00 87.75 221 ASN A CA 1
ATOM 1685 C C . ASN A 1 221 ? 12.472 0.901 -31.128 1.00 87.75 221 ASN A C 1
ATOM 1687 O O . ASN A 1 221 ? 11.284 0.924 -31.436 1.00 87.75 221 ASN A O 1
ATOM 1691 N N . LEU A 1 222 ? 12.855 0.752 -29.850 1.00 84.94 222 LEU A N 1
ATOM 1692 C CA . LEU A 1 222 ? 11.889 0.561 -28.762 1.00 84.94 222 LEU A CA 1
ATOM 1693 C C . LEU A 1 222 ? 11.237 1.889 -28.363 1.00 84.94 222 LEU A C 1
ATOM 1695 O O . LEU A 1 222 ? 11.861 2.707 -27.684 1.00 84.94 222 LEU A O 1
ATOM 1699 N N . VAL A 1 223 ? 9.982 2.111 -28.736 1.00 86.88 223 VAL A N 1
ATOM 1700 C CA . VAL A 1 223 ? 9.245 3.318 -28.340 1.00 86.88 223 VAL A CA 1
ATOM 1701 C C . VAL A 1 223 ? 8.749 3.163 -26.903 1.00 86.88 223 VAL A C 1
ATOM 1703 O O . VAL A 1 223 ? 7.882 2.340 -26.627 1.00 86.88 223 VAL A O 1
ATOM 1706 N N . LEU A 1 224 ? 9.291 3.968 -25.987 1.00 88.25 224 LEU A N 1
ATOM 1707 C CA . LEU A 1 224 ? 8.780 4.053 -24.620 1.00 88.25 224 LEU A CA 1
ATOM 1708 C C . LEU A 1 224 ? 7.716 5.151 -24.514 1.00 88.25 224 LEU A C 1
ATOM 1710 O O . LEU A 1 224 ? 7.876 6.207 -25.137 1.00 88.25 224 LEU A O 1
ATOM 1714 N N . PRO A 1 225 ? 6.657 4.948 -23.710 1.00 88.81 225 PRO A N 1
ATOM 1715 C CA . PRO A 1 225 ? 5.723 6.018 -23.399 1.00 88.81 225 PRO A CA 1
ATOM 1716 C C . PRO A 1 225 ? 6.469 7.182 -22.728 1.00 88.81 225 PRO A C 1
ATOM 1718 O O . PRO A 1 225 ? 7.336 6.947 -21.880 1.00 88.81 225 PRO A O 1
ATOM 1721 N N . PRO A 1 226 ? 6.155 8.437 -23.085 1.00 91.31 226 PRO A N 1
ATOM 1722 C CA . PRO A 1 226 ? 6.770 9.582 -22.436 1.00 91.31 226 PRO A CA 1
ATOM 1723 C C . PRO A 1 226 ? 6.373 9.624 -20.960 1.00 91.31 226 PRO A C 1
ATOM 1725 O O . PRO A 1 226 ? 5.248 9.277 -20.589 1.00 91.31 226 PRO A O 1
ATOM 1728 N N . SER A 1 227 ? 7.293 10.093 -20.117 1.00 94.50 227 SER A N 1
ATOM 1729 C CA . SER A 1 227 ? 6.974 10.394 -18.724 1.00 94.50 227 SER A CA 1
ATOM 1730 C C . SER A 1 227 ? 5.831 11.406 -18.673 1.00 94.50 227 SER A C 1
ATOM 1732 O O . SER A 1 227 ? 5.879 12.439 -19.344 1.00 94.50 227 SER A O 1
ATOM 1734 N N . THR A 1 228 ? 4.788 11.097 -17.909 1.00 95.50 228 THR A N 1
ATOM 1735 C CA . THR A 1 228 ? 3.533 11.847 -17.940 1.00 95.50 228 THR A CA 1
ATOM 1736 C C . THR A 1 228 ? 2.905 11.949 -16.558 1.00 95.50 228 THR A C 1
ATOM 1738 O O . THR A 1 228 ? 3.099 11.093 -15.690 1.00 95.50 228 THR A O 1
ATOM 1741 N N . MET A 1 229 ? 2.133 13.014 -16.356 1.00 97.00 229 MET A N 1
ATOM 1742 C CA . MET A 1 229 ? 1.310 13.169 -15.165 1.00 97.00 229 MET A CA 1
ATOM 1743 C C . MET A 1 229 ? 0.081 12.268 -15.268 1.00 97.00 229 MET A C 1
ATOM 1745 O O . MET A 1 229 ? -0.586 12.199 -16.300 1.00 97.00 229 MET A O 1
ATOM 1749 N N . LEU A 1 230 ? -0.228 11.588 -14.173 1.00 94.88 230 LEU A N 1
ATOM 1750 C CA . LEU A 1 230 ? -1.413 10.764 -14.023 1.00 94.88 230 LEU A CA 1
ATOM 1751 C C . LEU A 1 230 ? -2.434 11.522 -13.182 1.00 94.88 230 LEU A C 1
ATOM 1753 O O . LEU A 1 230 ? -2.126 11.968 -12.079 1.00 94.88 230 LEU A O 1
ATOM 1757 N N . TYR A 1 231 ? -3.662 11.612 -13.674 1.00 96.44 231 TYR A N 1
ATOM 1758 C CA . TYR A 1 231 ? -4.795 12.136 -12.922 1.00 96.44 231 TYR A CA 1
ATOM 1759 C C . TYR A 1 231 ? -5.932 11.131 -12.990 1.00 96.44 231 TYR A C 1
ATOM 1761 O O . TYR A 1 231 ? -6.108 10.440 -13.994 1.00 96.44 231 TYR A O 1
ATOM 1769 N N . GLY A 1 232 ? -6.717 11.037 -11.927 1.00 94.62 232 GLY A N 1
ATOM 1770 C CA . GLY A 1 232 ? -7.882 10.169 -11.939 1.00 94.62 232 GLY A CA 1
ATOM 1771 C C . GLY A 1 232 ? -8.713 10.286 -10.682 1.00 94.62 232 GLY A C 1
ATOM 1772 O O . GLY A 1 232 ? -8.378 11.006 -9.745 1.00 94.62 232 GLY A O 1
ATOM 1773 N N . THR A 1 233 ? -9.802 9.537 -10.653 1.00 94.50 233 THR A N 1
ATOM 1774 C CA . THR A 1 233 ? -10.630 9.362 -9.466 1.00 94.50 233 THR A CA 1
ATOM 1775 C C . THR A 1 233 ? -10.768 7.874 -9.180 1.00 94.50 233 THR A C 1
ATOM 1777 O O . THR A 1 233 ? -10.722 7.035 -10.081 1.00 94.50 233 THR A O 1
ATOM 1780 N N . ARG A 1 234 ? -10.876 7.513 -7.904 1.00 92.44 234 ARG A N 1
ATOM 1781 C CA . ARG A 1 234 ? -11.088 6.136 -7.461 1.00 92.44 234 ARG A CA 1
ATOM 1782 C C . ARG A 1 234 ? -12.205 6.121 -6.437 1.00 92.44 234 ARG A C 1
ATOM 1784 O O . ARG A 1 234 ? -12.146 6.847 -5.449 1.00 92.44 234 ARG A O 1
ATOM 1791 N N . ILE A 1 235 ? -13.178 5.250 -6.659 1.00 90.75 235 ILE A N 1
ATOM 1792 C CA . ILE A 1 235 ? -14.190 4.912 -5.664 1.00 90.75 235 ILE A CA 1
ATOM 1793 C C . ILE A 1 235 ? -13.783 3.575 -5.048 1.00 90.75 235 ILE A C 1
ATOM 1795 O O . ILE A 1 235 ? -13.461 2.629 -5.768 1.00 90.75 235 ILE A O 1
ATOM 1799 N N . PHE A 1 236 ? -13.746 3.507 -3.722 1.00 86.88 236 PHE A N 1
ATOM 1800 C CA . PHE A 1 236 ? -13.415 2.295 -2.984 1.00 86.88 236 PHE A CA 1
ATOM 1801 C C . PHE A 1 236 ? -14.563 1.945 -2.045 1.00 86.88 236 PHE A C 1
ATOM 1803 O O . PHE A 1 236 ? -14.935 2.744 -1.188 1.00 86.88 236 PHE A O 1
ATOM 1810 N N . LEU A 1 237 ? -15.119 0.749 -2.213 1.00 85.56 237 LEU A N 1
ATOM 1811 C CA . LEU A 1 237 ? -16.104 0.181 -1.304 1.00 85.56 237 LEU A CA 1
ATOM 1812 C C . LEU A 1 237 ? -15.437 -0.976 -0.564 1.00 85.56 237 LEU A C 1
ATOM 1814 O O . LEU A 1 237 ? -15.043 -1.962 -1.183 1.00 85.56 237 LEU A O 1
ATOM 1818 N N . LEU A 1 238 ? -15.310 -0.851 0.753 1.00 78.38 238 LEU A N 1
ATOM 1819 C CA . LEU A 1 238 ? -14.842 -1.921 1.621 1.00 78.38 238 LEU A CA 1
ATOM 1820 C C . LEU A 1 238 ? -15.993 -2.362 2.511 1.00 78.38 238 LEU A C 1
ATOM 1822 O O . LEU A 1 238 ? -16.481 -1.592 3.339 1.00 78.38 238 LEU A O 1
ATOM 1826 N N . ASN A 1 239 ? -16.397 -3.615 2.349 1.00 72.00 239 ASN A N 1
ATOM 1827 C CA . ASN A 1 239 ? -17.292 -4.281 3.277 1.00 72.00 239 ASN A CA 1
ATOM 1828 C C . ASN A 1 239 ? -16.466 -5.278 4.093 1.00 72.00 239 ASN A C 1
ATOM 1830 O O . ASN A 1 239 ? -16.016 -6.287 3.550 1.00 72.00 239 ASN A O 1
ATOM 1834 N N . ALA A 1 240 ? -16.233 -4.991 5.370 1.00 61.19 240 ALA A N 1
ATOM 1835 C CA . ALA A 1 240 ? -15.594 -5.933 6.276 1.00 61.19 240 ALA A CA 1
ATOM 1836 C C . ALA A 1 240 ? -16.663 -6.621 7.131 1.00 61.19 240 ALA A C 1
ATOM 1838 O O . ALA A 1 240 ? -16.842 -6.288 8.293 1.00 61.19 240 ALA A O 1
ATOM 1839 N N . LEU A 1 241 ? -17.389 -7.585 6.561 1.00 54.16 241 LEU A N 1
ATOM 1840 C CA . LEU A 1 241 ? -18.361 -8.376 7.312 1.00 54.16 241 LEU A CA 1
ATOM 1841 C C . LEU A 1 241 ? -17.633 -9.512 8.052 1.00 54.16 241 LEU A C 1
ATOM 1843 O O . LEU A 1 241 ? -17.483 -10.617 7.535 1.00 54.16 241 LEU A O 1
ATOM 1847 N N . ALA A 1 242 ? -17.159 -9.251 9.270 1.00 51.31 242 ALA A N 1
ATOM 1848 C CA . ALA A 1 242 ? -16.730 -10.320 10.169 1.00 51.31 242 ALA A CA 1
ATOM 1849 C C . ALA A 1 242 ? -17.985 -11.015 10.725 1.00 51.31 242 ALA A C 1
ATOM 1851 O O . ALA A 1 242 ? -18.506 -10.635 11.774 1.00 51.31 242 ALA A O 1
ATOM 1852 N N . ILE A 1 243 ? -18.519 -11.992 9.987 1.00 45.56 243 ILE A N 1
ATOM 1853 C CA . ILE A 1 243 ? -19.649 -12.808 10.442 1.00 45.56 243 ILE A CA 1
ATOM 1854 C C . ILE A 1 243 ? -19.177 -13.654 11.631 1.00 45.56 243 ILE A C 1
ATOM 1856 O O . ILE A 1 243 ? -18.507 -14.666 11.461 1.00 45.56 243 ILE A O 1
ATOM 1860 N N . ALA A 1 244 ? -19.555 -13.239 12.838 1.00 47.72 244 ALA A N 1
ATOM 1861 C CA . ALA A 1 244 ? -19.585 -14.079 14.035 1.00 47.72 244 ALA A CA 1
ATOM 1862 C C . ALA A 1 244 ? -21.015 -14.593 14.288 1.00 47.72 244 ALA A C 1
ATOM 1864 O O . ALA A 1 244 ? -21.510 -14.542 15.410 1.00 47.72 244 ALA A O 1
ATOM 1865 N N . LYS A 1 245 ? -21.714 -15.029 13.234 1.00 38.72 245 LYS A N 1
ATOM 1866 C CA . LYS A 1 245 ? -23.023 -15.676 13.353 1.00 38.72 245 LYS A CA 1
ATOM 1867 C C . LYS A 1 245 ? -22.964 -17.086 12.780 1.00 38.72 245 LYS A C 1
ATOM 1869 O O . LYS A 1 245 ? -22.807 -17.267 11.578 1.00 38.72 245 LYS A O 1
ATOM 1874 N N . ASP A 1 246 ? -23.085 -18.032 13.704 1.00 40.38 246 ASP A N 1
ATOM 1875 C CA . ASP A 1 246 ? -23.535 -19.407 13.518 1.00 40.38 246 ASP A CA 1
ATOM 1876 C C . ASP A 1 246 ? -22.606 -20.333 12.723 1.00 40.38 246 ASP A C 1
ATOM 1878 O O . ASP A 1 246 ? -22.933 -20.801 11.633 1.00 40.38 246 ASP A O 1
ATOM 1882 N N . PHE A 1 247 ? -21.481 -20.722 13.336 1.00 41.66 247 PHE A N 1
ATOM 1883 C CA . PHE A 1 247 ? -20.910 -22.035 13.024 1.00 41.66 247 PHE A CA 1
ATOM 1884 C C . PHE A 1 247 ? -21.794 -23.115 13.662 1.00 41.66 247 PHE A C 1
ATOM 1886 O O . PHE A 1 247 ? -21.552 -23.604 14.765 1.00 41.66 247 PHE A O 1
ATOM 1893 N N . LEU A 1 248 ? -22.860 -23.452 12.935 1.00 37.28 248 LEU A N 1
ATOM 1894 C CA . LEU A 1 248 ? -23.550 -24.733 13.022 1.00 37.28 248 LEU A CA 1
ATOM 1895 C C . LEU A 1 248 ? -22.523 -25.883 12.988 1.00 37.28 248 LEU A C 1
ATOM 1897 O O . LEU A 1 248 ? -21.530 -25.809 12.254 1.00 37.28 248 LEU A O 1
ATOM 1901 N N . PRO A 1 249 ? -22.748 -26.970 13.744 1.00 42.12 249 PRO A N 1
ATOM 1902 C CA . PRO A 1 249 ? -21.935 -28.165 13.627 1.00 42.12 249 PRO A CA 1
ATOM 1903 C C . PRO A 1 249 ? -22.241 -28.866 12.295 1.00 42.12 249 PRO A C 1
ATOM 1905 O O . PRO A 1 249 ? -23.367 -28.822 11.806 1.00 42.12 249 PRO A O 1
ATOM 1908 N N . LYS A 1 250 ? -21.236 -29.592 11.798 1.00 43.88 250 LYS A N 1
ATOM 1909 C CA . LYS A 1 250 ? -21.180 -30.430 10.586 1.00 43.88 250 LYS A CA 1
ATOM 1910 C C . LYS A 1 250 ? -20.833 -29.732 9.269 1.00 43.88 250 LYS A C 1
ATOM 1912 O O . LYS A 1 250 ? -21.654 -29.116 8.607 1.00 43.88 250 LYS A O 1
ATOM 1917 N N . GLU A 1 251 ? -19.595 -30.030 8.875 1.00 44.69 251 GLU A N 1
ATOM 1918 C CA . GLU A 1 251 ? -19.158 -30.260 7.498 1.00 44.69 251 GLU A CA 1
ATOM 1919 C C . GLU A 1 251 ? -19.423 -29.128 6.506 1.00 44.69 251 GLU A C 1
ATOM 1921 O O . GLU A 1 251 ? -20.431 -29.115 5.806 1.00 44.69 251 GLU A O 1
ATOM 1926 N N . ARG A 1 252 ? -18.435 -28.239 6.356 1.00 37.56 252 ARG A N 1
ATOM 1927 C CA . ARG A 1 252 ? -17.950 -27.767 5.048 1.00 37.56 252 ARG A CA 1
ATOM 1928 C C . ARG A 1 252 ? -16.677 -26.942 5.219 1.00 37.56 252 ARG A C 1
ATOM 1930 O O . ARG A 1 252 ? -16.444 -26.312 6.244 1.00 37.56 252 ARG A O 1
ATOM 1937 N N . HIS A 1 253 ? -15.825 -27.049 4.210 1.00 34.97 253 HIS A N 1
ATOM 1938 C CA . HIS A 1 253 ? -14.430 -26.636 4.195 1.00 34.97 253 HIS A CA 1
ATOM 1939 C C . HIS A 1 253 ? -14.208 -25.159 4.560 1.00 34.97 253 HIS A C 1
ATOM 1941 O O . HIS A 1 253 ? -14.859 -24.262 4.029 1.00 34.97 253 HIS A O 1
ATOM 1947 N N . PHE A 1 254 ? -13.234 -24.928 5.445 1.00 33.28 254 PHE A N 1
ATOM 1948 C CA . PHE A 1 254 ? -12.718 -23.613 5.815 1.00 33.28 254 PHE A CA 1
ATOM 1949 C C . PHE A 1 254 ? -12.134 -22.892 4.593 1.00 33.28 254 PHE A C 1
ATOM 1951 O O . PHE A 1 254 ? -11.100 -23.295 4.063 1.00 33.28 254 PHE A O 1
ATOM 1958 N N . ALA A 1 255 ? -12.747 -21.776 4.203 1.00 28.05 255 ALA A N 1
ATOM 1959 C CA . ALA A 1 255 ? -12.095 -20.740 3.415 1.00 28.05 255 ALA A CA 1
ATOM 1960 C C . ALA A 1 255 ? -11.876 -19.524 4.321 1.00 28.05 255 ALA A C 1
ATOM 1962 O O . ALA A 1 255 ? -12.691 -18.607 4.382 1.00 28.05 255 ALA A O 1
ATOM 1963 N N . THR A 1 256 ? -10.759 -19.517 5.048 1.00 32.72 256 THR A N 1
ATOM 1964 C CA . THR A 1 256 ? -10.257 -18.311 5.711 1.00 32.72 256 THR A CA 1
ATOM 1965 C C . THR A 1 256 ? -9.814 -17.340 4.621 1.00 32.72 256 THR A C 1
ATOM 1967 O O . THR A 1 256 ? -8.694 -17.421 4.117 1.00 32.72 256 THR A O 1
ATOM 1970 N N . HIS A 1 257 ? -10.699 -16.439 4.199 1.00 27.59 257 HIS A N 1
ATOM 1971 C CA . HIS A 1 257 ? -10.318 -15.325 3.339 1.00 27.59 257 HIS A CA 1
ATOM 1972 C C . HIS A 1 257 ? -9.502 -14.328 4.163 1.00 27.59 257 HIS A C 1
ATOM 1974 O O . HIS A 1 257 ? -10.025 -13.397 4.771 1.00 27.59 257 HIS A O 1
ATOM 1980 N N . PHE A 1 258 ? -8.184 -14.526 4.175 1.00 29.52 258 PHE A N 1
ATOM 1981 C CA . PHE A 1 258 ? -7.265 -13.419 4.380 1.00 29.52 258 PHE A CA 1
ATOM 1982 C C . PHE A 1 258 ? -7.510 -12.428 3.245 1.00 29.52 258 PHE A C 1
ATOM 1984 O O . PHE A 1 258 ? -7.116 -12.666 2.105 1.00 29.52 258 PHE A O 1
ATOM 1991 N N . ILE A 1 259 ? -8.186 -11.320 3.551 1.00 32.53 259 ILE A N 1
ATOM 1992 C CA . ILE A 1 259 ? -8.300 -10.189 2.633 1.00 32.53 259 ILE A CA 1
ATOM 1993 C C . ILE A 1 259 ? -6.914 -9.538 2.571 1.00 32.53 259 ILE A C 1
ATOM 1995 O O . ILE A 1 259 ? -6.613 -8.558 3.258 1.00 32.53 259 ILE A O 1
ATOM 1999 N N . PHE A 1 260 ? -6.035 -10.110 1.751 1.00 28.56 260 PHE A N 1
ATOM 2000 C CA . PHE A 1 260 ? -4.943 -9.349 1.175 1.00 28.56 260 PHE A CA 1
ATOM 2001 C C . PHE A 1 260 ? -5.599 -8.231 0.371 1.00 28.56 260 PHE A C 1
ATOM 2003 O O . PHE A 1 260 ? -6.340 -8.479 -0.577 1.00 28.56 260 PHE A O 1
ATOM 2010 N N . SER A 1 261 ? -5.360 -6.987 0.792 1.00 34.12 261 SER A N 1
ATOM 2011 C CA . SER A 1 261 ? -5.620 -5.829 -0.059 1.00 34.12 261 SER A CA 1
ATOM 2012 C C . SER A 1 261 ? -5.035 -6.145 -1.427 1.00 34.12 261 SER A C 1
ATOM 2014 O O . SER A 1 261 ? -3.852 -6.483 -1.517 1.00 34.12 261 SER A O 1
ATOM 2016 N N . SER A 1 262 ? -5.848 -6.032 -2.473 1.00 31.36 262 SER A N 1
ATOM 2017 C CA . SER A 1 262 ? -5.495 -6.290 -3.872 1.00 31.36 262 SER A CA 1
ATOM 2018 C C . SER A 1 262 ? -4.382 -5.376 -4.413 1.00 31.36 262 SER A C 1
ATOM 2020 O O . SER A 1 262 ? -4.220 -5.267 -5.620 1.00 31.36 262 SER A O 1
ATOM 2022 N N . SER A 1 263 ? -3.638 -4.686 -3.546 1.00 37.28 263 SER A N 1
ATOM 2023 C CA . SER A 1 263 ? -2.482 -3.854 -3.875 1.00 37.28 263 SER A CA 1
ATOM 2024 C C . SER A 1 263 ? -1.181 -4.659 -3.961 1.00 37.28 263 SER A C 1
ATOM 2026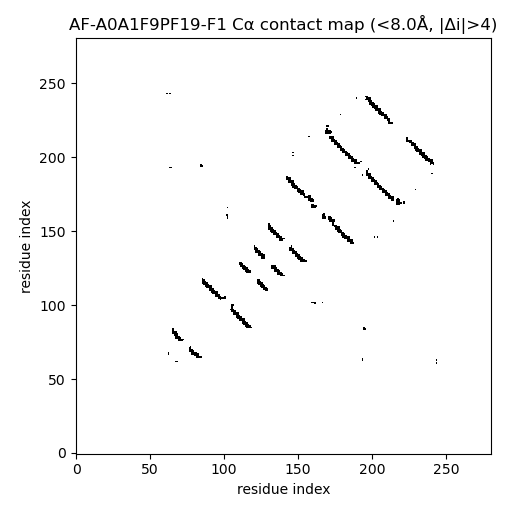 O O . SER A 1 263 ? -0.257 -4.217 -4.629 1.00 37.28 263 SER A O 1
ATOM 2028 N N . PHE A 1 264 ? -1.078 -5.823 -3.299 1.00 31.53 264 PHE A N 1
ATOM 2029 C CA . PHE A 1 264 ? 0.191 -6.574 -3.231 1.00 31.53 264 PHE A CA 1
ATOM 2030 C C . PHE A 1 264 ? 0.363 -7.618 -4.346 1.00 31.53 264 PHE A C 1
ATOM 2032 O O . PHE A 1 264 ? 1.482 -7.975 -4.694 1.00 31.53 264 PHE A O 1
ATOM 2039 N N . LEU A 1 265 ? -0.743 -8.096 -4.922 1.00 29.48 265 LEU A N 1
ATOM 2040 C CA . LEU A 1 265 ? -0.745 -9.145 -5.947 1.00 29.48 265 LEU A CA 1
ATOM 2041 C C . LEU A 1 265 ? -0.715 -8.687 -7.422 1.00 29.48 265 LEU A C 1
ATOM 2043 O O . LEU A 1 265 ? -0.252 -9.486 -8.233 1.00 29.48 265 LEU A O 1
ATOM 2047 N N . PRO A 1 266 ? -1.109 -7.461 -7.834 1.00 31.00 266 PRO A N 1
ATOM 2048 C CA . PRO A 1 266 ? -1.086 -7.119 -9.255 1.00 31.00 266 PRO A CA 1
ATOM 2049 C C . PRO A 1 266 ? 0.317 -6.756 -9.762 1.00 31.00 266 PRO A C 1
ATOM 2051 O O . PRO A 1 266 ? 0.500 -6.622 -10.963 1.00 31.00 266 PRO A O 1
ATOM 2054 N N . VAL A 1 267 ? 1.326 -6.614 -8.889 1.00 38.16 267 VAL A N 1
ATOM 2055 C CA . VAL A 1 267 ? 2.692 -6.265 -9.330 1.00 38.16 267 VAL A CA 1
ATOM 2056 C C . VAL A 1 267 ? 3.405 -7.451 -10.001 1.00 38.16 267 VAL A C 1
ATOM 2058 O O . VAL A 1 267 ? 4.279 -7.234 -10.832 1.00 38.16 267 VAL A O 1
ATOM 2061 N N . PHE A 1 268 ? 3.010 -8.697 -9.706 1.00 32.56 268 PHE A N 1
ATOM 2062 C CA . PHE A 1 268 ? 3.664 -9.897 -10.254 1.00 32.56 268 PHE A CA 1
ATOM 2063 C C . PHE A 1 268 ? 2.875 -10.625 -11.350 1.00 32.56 268 PHE A C 1
ATOM 2065 O O . PHE A 1 268 ? 3.423 -11.515 -11.994 1.00 32.56 268 PHE A O 1
ATOM 2072 N N . LEU A 1 269 ? 1.618 -10.252 -11.603 1.00 29.94 269 LEU A N 1
ATOM 2073 C CA . LEU A 1 269 ? 0.799 -10.865 -12.650 1.00 29.94 269 LEU A CA 1
ATOM 2074 C C . LEU A 1 269 ? 0.289 -9.784 -13.607 1.00 29.94 269 LEU A C 1
ATOM 2076 O O . LEU A 1 269 ? -0.742 -9.164 -13.373 1.00 29.94 269 LEU A O 1
ATOM 2080 N N . HIS A 1 270 ? 1.050 -9.632 -14.693 1.0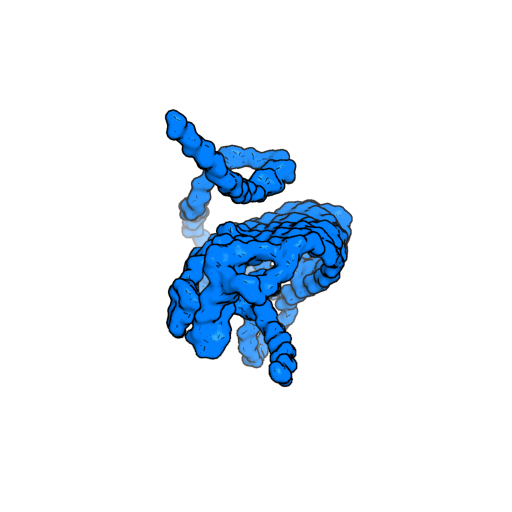0 34.69 270 HIS A N 1
ATOM 2081 C CA . HIS A 1 270 ? 0.799 -8.845 -15.902 1.00 34.69 270 HIS A CA 1
ATOM 2082 C C . HIS A 1 270 ? 0.721 -7.319 -15.768 1.00 34.69 270 HIS A C 1
ATOM 2084 O O . HIS A 1 270 ? -0.235 -6.758 -15.234 1.00 34.69 270 HIS A O 1
ATOM 2090 N N . PRO A 1 271 ? 1.594 -6.649 -16.535 1.00 37.44 271 PRO A N 1
ATOM 2091 C CA . PRO A 1 271 ? 1.110 -5.569 -17.369 1.00 37.44 271 PRO A CA 1
ATOM 2092 C C . PRO A 1 271 ? 1.523 -5.811 -18.835 1.00 37.44 271 PRO A C 1
ATOM 2094 O O . PRO A 1 271 ? 2.655 -6.169 -19.132 1.00 37.44 271 PRO A O 1
ATOM 2097 N N . PHE A 1 272 ? 0.571 -5.586 -19.741 1.00 38.25 272 PHE A N 1
ATOM 2098 C CA . PHE A 1 272 ? 0.736 -5.442 -21.195 1.00 38.25 272 PHE A CA 1
ATOM 2099 C C . PHE A 1 272 ? 0.901 -6.701 -22.067 1.00 38.25 272 PHE A C 1
ATOM 2101 O O . PHE A 1 272 ? 1.993 -7.166 -22.364 1.00 38.25 272 PHE A O 1
ATOM 2108 N N . SER A 1 273 ? -0.229 -7.143 -22.629 1.00 26.44 273 SER A N 1
ATOM 2109 C CA . SER A 1 273 ? -0.277 -7.695 -23.988 1.00 26.44 273 SER A CA 1
ATOM 2110 C C . SER A 1 273 ? -0.180 -6.526 -24.974 1.00 26.44 273 SER A C 1
ATOM 2112 O O . SER A 1 273 ? -1.154 -5.787 -25.133 1.00 26.44 273 SER A O 1
ATOM 2114 N N . TRP A 1 274 ? 0.965 -6.337 -25.630 1.00 41.91 274 TRP A N 1
ATOM 2115 C CA . TRP A 1 2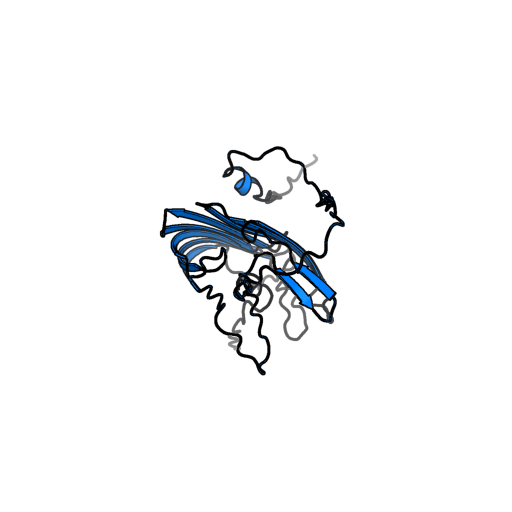74 ? 1.059 -5.445 -26.788 1.00 41.91 274 TRP A CA 1
ATOM 2116 C C . TRP A 1 274 ? 0.484 -6.162 -28.010 1.00 41.91 274 TRP A C 1
ATOM 2118 O O . TRP A 1 274 ? 0.989 -7.197 -28.438 1.00 41.91 274 TRP A O 1
ATOM 2128 N N . ALA A 1 275 ? -0.591 -5.615 -28.577 1.00 30.67 275 ALA A N 1
ATOM 2129 C CA . ALA A 1 275 ? -1.066 -6.027 -29.888 1.00 30.67 275 ALA A CA 1
ATOM 2130 C C . ALA A 1 275 ? -0.041 -5.566 -30.936 1.00 30.67 275 ALA A C 1
ATOM 2132 O O . ALA A 1 275 ? 0.022 -4.385 -31.273 1.00 30.67 275 ALA A O 1
ATOM 2133 N N . SER A 1 276 ? 0.774 -6.488 -31.448 1.00 29.33 276 SER A N 1
ATOM 2134 C CA . SER A 1 276 ? 1.567 -6.234 -32.646 1.00 29.33 276 SER A CA 1
ATOM 2135 C C . SER A 1 276 ? 0.628 -6.207 -33.855 1.00 29.33 276 SER A C 1
ATOM 2137 O O . SER A 1 276 ? 0.243 -7.255 -34.374 1.00 29.33 276 SER A O 1
ATOM 2139 N N . SER A 1 277 ? 0.242 -5.025 -34.327 1.00 30.80 277 SER A N 1
ATOM 2140 C CA . SER A 1 277 ? -0.265 -4.887 -35.692 1.00 30.80 277 SER A CA 1
ATOM 2141 C C . SER A 1 277 ? 0.929 -4.908 -36.646 1.00 30.80 277 SER A C 1
ATOM 2143 O O . SER A 1 277 ? 1.498 -3.869 -36.978 1.00 30.80 277 SER A O 1
ATOM 2145 N N . SER A 1 278 ? 1.351 -6.101 -37.054 1.00 31.31 278 SER A N 1
ATOM 2146 C CA . SER A 1 278 ? 2.270 -6.286 -38.172 1.00 31.31 278 SER A CA 1
ATOM 2147 C C . SER A 1 278 ? 1.472 -6.242 -39.474 1.00 31.31 278 SER A C 1
ATOM 2149 O O . SER A 1 278 ? 0.998 -7.254 -39.981 1.00 31.31 278 SER A O 1
ATOM 2151 N N . SER A 1 279 ? 1.317 -5.046 -40.037 1.00 31.58 279 SER A N 1
ATOM 2152 C CA . SER A 1 279 ? 1.077 -4.906 -41.472 1.00 31.58 279 SER A CA 1
ATOM 2153 C C . SER A 1 279 ? 2.410 -5.139 -42.182 1.00 31.58 279 SER A C 1
ATOM 2155 O O . SER A 1 279 ? 3.247 -4.241 -42.248 1.00 31.58 279 SER A O 1
ATOM 2157 N N . PHE A 1 280 ? 2.623 -6.369 -42.650 1.00 33.38 280 PHE A N 1
ATOM 2158 C CA . PHE A 1 280 ? 3.622 -6.658 -43.673 1.00 33.38 280 PHE A CA 1
ATOM 2159 C C . PHE A 1 280 ? 3.131 -6.086 -45.008 1.00 33.38 280 PHE A C 1
ATOM 2161 O O . PHE A 1 280 ? 2.033 -6.416 -45.459 1.00 33.38 280 PHE A O 1
ATOM 2168 N N . SER A 1 281 ? 3.966 -5.259 -45.627 1.00 38.16 281 SER A N 1
ATOM 2169 C CA . SER A 1 281 ? 4.016 -5.015 -47.069 1.00 38.16 281 SER A CA 1
ATOM 2170 C C . SER A 1 281 ? 5.455 -5.197 -47.512 1.00 38.16 281 SER A C 1
ATOM 2172 O O . SER A 1 281 ? 6.311 -4.588 -46.827 1.00 38.16 281 SER A O 1
#

Mean predicted aligned error: 15.46 Å